Protein AF-A0AA45G898-F1 (afdb_monomer_lite)

Sequence (186 aa):
MNSGAASKACSAPRRVAVALLLALVAAVSAVGCARETTTVRQPDVTLDPPARTDPAALRSELTALVMVPRGWVVSRPEALAPEIRAILENPDVGELVRDGRGAPGGTVRENPDEVVRSRAIGLKGLVVSLTNRRDRPAAVTVATAALGLSGTIHGVDAWTGRGFESHDGRLGGLIGARDSVLIRIV

Secondary structure (DSSP, 8-state):
-------------SHHHHHHHHHHHHHHHS----------PEEEEEE---TT--HHHHHHHHHHHHHTTEEEEES-GGGS-HHHHHHHT-HHHHHHHT-TT-PPPEEEEE-SSEEEEEEEETTTEEEEEEEE-SSS-EEEEEEGGGGT--S--EEEETTT--EEE-BTTEEEEEE-TT-EEEEEE-

pLDDT: mean 83.02, std 22.5, range [27.66, 98.75]

Foldseek 3Di:
DDDDDDDDDDDDDPVVVVVVVVVVVVVVVVPPPPPPVVLPADEAAEDAAPQPHDLFLVQLVLLQCLLQLHHYDYPCLVSHDPSNNCQNVQVLSVCSSVFPVSFHWDWLDDDQAWTWIKDAGDPGKIKIKTWGQAQAKDWTKDQCVSVVDDDKFWWAFSRPRDIWIDDPRITTTIAGHRHMTITITD

Structure (mmCIF, N/CA/C/O backbone):
data_AF-A0AA45G898-F1
#
_entry.id   AF-A0AA45G898-F1
#
loop_
_atom_site.group_PDB
_atom_site.id
_atom_site.type_symbol
_atom_site.label_atom_id
_atom_site.label_alt_id
_atom_site.label_comp_id
_atom_site.label_asym_id
_atom_site.label_entity_id
_atom_site.label_seq_id
_atom_site.pdbx_PDB_ins_code
_atom_site.Cartn_x
_atom_site.Cartn_y
_atom_site.Cartn_z
_atom_site.occupancy
_atom_site.B_iso_or_equiv
_atom_site.auth_seq_id
_atom_site.auth_comp_id
_atom_site.auth_asym_id
_atom_site.auth_atom_id
_atom_site.pdbx_PDB_model_num
ATOM 1 N N . MET A 1 1 ? -74.368 52.007 34.982 1.00 36.25 1 MET A N 1
ATOM 2 C CA . MET A 1 1 ? -75.491 51.260 34.375 1.00 36.25 1 MET A CA 1
ATOM 3 C C . MET A 1 1 ? -75.017 50.729 33.033 1.00 36.25 1 MET A C 1
ATOM 5 O O . MET A 1 1 ? -74.412 51.509 32.314 1.00 36.25 1 MET A O 1
ATOM 9 N N . ASN A 1 2 ? -75.196 49.416 32.812 1.00 28.17 2 ASN A N 1
ATOM 10 C CA . ASN A 1 2 ? -75.445 48.665 31.558 1.00 28.17 2 ASN A CA 1
ATOM 11 C C . ASN A 1 2 ? -75.216 49.405 30.222 1.00 28.17 2 ASN A C 1
ATOM 13 O O . ASN A 1 2 ? -75.634 50.544 30.088 1.00 28.17 2 ASN A O 1
ATOM 17 N N . SER A 1 3 ? -74.690 48.844 29.132 1.00 33.81 3 SER A N 1
ATOM 18 C CA . SER A 1 3 ? -74.603 47.471 28.601 1.00 33.81 3 SER A CA 1
ATOM 19 C C . SER A 1 3 ? -73.630 47.521 27.401 1.00 33.81 3 SER A C 1
ATOM 21 O O . SER A 1 3 ? -73.455 48.585 26.819 1.00 33.81 3 SER A O 1
ATOM 23 N N . GLY A 1 4 ? -72.909 46.445 27.064 1.00 28.61 4 GLY A N 1
ATOM 24 C CA . GLY A 1 4 ? -73.269 45.538 25.951 1.00 28.61 4 GLY A CA 1
ATOM 25 C C . GLY A 1 4 ? -72.812 46.081 24.579 1.00 28.61 4 GLY A C 1
ATOM 26 O O . GLY A 1 4 ? -73.290 47.120 24.155 1.00 28.61 4 GLY A O 1
ATOM 27 N N . ALA A 1 5 ? -71.771 45.520 23.943 1.00 32.94 5 ALA A N 1
ATOM 28 C CA . ALA A 1 5 ? -71.834 44.381 22.997 1.00 32.94 5 ALA A CA 1
ATOM 29 C C . ALA A 1 5 ? -72.583 44.734 21.684 1.00 32.94 5 ALA A C 1
ATOM 31 O O . ALA A 1 5 ? -73.654 45.309 21.738 1.00 32.94 5 ALA A O 1
ATOM 32 N N . ALA A 1 6 ? -72.173 44.398 20.458 1.00 34.22 6 ALA A N 1
ATOM 33 C CA . ALA A 1 6 ? -71.055 43.644 19.908 1.00 34.22 6 ALA A CA 1
ATOM 34 C C . ALA A 1 6 ? -71.052 43.807 18.364 1.00 34.22 6 ALA A C 1
ATOM 36 O O . ALA A 1 6 ? -72.088 44.082 17.772 1.00 34.22 6 ALA A O 1
ATOM 37 N N . SER A 1 7 ? -69.908 43.481 17.746 1.00 31.81 7 SER A N 1
ATOM 38 C CA . SER A 1 7 ? -69.773 42.701 16.497 1.00 31.81 7 SER A CA 1
ATOM 39 C C . SER A 1 7 ? -70.343 43.236 15.166 1.00 31.81 7 SER A C 1
ATOM 41 O O . SER A 1 7 ? -71.548 43.226 14.933 1.00 31.81 7 SER A O 1
ATOM 43 N N . LYS A 1 8 ? -69.447 43.424 14.183 1.00 32.38 8 LYS A N 1
ATOM 44 C CA . LYS A 1 8 ? -69.348 42.469 13.059 1.00 32.38 8 LYS A CA 1
ATOM 45 C C . LYS A 1 8 ? -68.018 42.575 12.309 1.00 32.38 8 LYS A C 1
ATOM 47 O O . LYS A 1 8 ? -67.576 43.645 11.909 1.00 32.38 8 LYS A O 1
ATOM 52 N N . ALA A 1 9 ? -67.405 41.409 12.148 1.00 37.03 9 ALA A N 1
ATOM 53 C CA . ALA A 1 9 ? -66.212 41.127 11.368 1.00 37.03 9 ALA A CA 1
ATOM 54 C C . ALA A 1 9 ? -66.483 41.157 9.856 1.00 37.03 9 ALA A C 1
ATOM 56 O O . ALA A 1 9 ? -67.578 40.790 9.440 1.00 37.03 9 ALA A O 1
ATOM 57 N N . CYS A 1 10 ? -65.453 41.433 9.049 1.00 27.66 10 CYS A N 1
ATOM 58 C CA . CYS A 1 10 ? -65.023 40.527 7.974 1.00 27.66 10 CYS A CA 1
ATOM 59 C C . CYS A 1 10 ? -63.717 41.018 7.324 1.00 27.66 10 CYS A C 1
ATOM 61 O O . CYS A 1 10 ? -63.672 42.107 6.764 1.00 27.66 10 CYS A O 1
ATOM 63 N N . SER A 1 11 ? -62.659 40.211 7.370 1.00 33.78 11 SER A N 1
ATOM 64 C CA . SER A 1 11 ? -61.905 39.786 6.176 1.00 33.78 11 SER A CA 1
ATOM 65 C C . SER A 1 11 ? -60.634 39.047 6.599 1.00 33.78 11 SER A C 1
ATOM 67 O O . SER A 1 11 ? -59.751 39.565 7.279 1.00 33.78 11 SER A O 1
ATOM 69 N N . ALA A 1 12 ? -60.561 37.779 6.197 1.00 48.69 12 ALA A N 1
ATOM 70 C CA . ALA A 1 12 ? -59.300 37.070 6.062 1.00 48.69 12 ALA A CA 1
ATOM 71 C C . ALA A 1 12 ? -58.533 37.679 4.876 1.00 48.69 12 ALA A C 1
ATOM 73 O O . ALA A 1 12 ? -59.155 37.980 3.857 1.00 48.69 12 ALA A O 1
ATOM 74 N N . PRO A 1 13 ? -57.203 37.845 4.987 1.00 42.62 13 PRO A N 1
ATOM 75 C CA . PRO A 1 13 ? -56.334 36.941 4.234 1.00 42.62 13 PRO A CA 1
ATOM 76 C C . PRO A 1 13 ? -54.980 36.740 4.942 1.00 42.62 13 PRO A C 1
ATOM 78 O O . PRO A 1 13 ? -53.961 37.279 4.531 1.00 42.62 13 PRO A O 1
ATOM 81 N N . ARG A 1 14 ? -54.928 35.961 6.030 1.00 45.91 14 ARG A N 1
ATOM 82 C CA . ARG A 1 14 ? -53.638 35.595 6.664 1.00 45.91 14 ARG A CA 1
ATOM 83 C C . ARG A 1 14 ? -53.146 34.187 6.328 1.00 45.91 14 ARG A C 1
ATOM 85 O O . ARG A 1 14 ? -51.975 33.897 6.527 1.00 45.91 14 ARG A O 1
ATOM 92 N N . ARG A 1 15 ? -54.003 33.314 5.785 1.00 41.06 15 ARG A N 1
ATOM 93 C CA . ARG A 1 15 ? -53.653 31.898 5.553 1.00 41.06 15 ARG A CA 1
ATOM 94 C C . ARG A 1 15 ? -52.909 31.639 4.237 1.00 41.06 15 ARG A C 1
ATOM 96 O O . ARG A 1 15 ? -52.081 30.740 4.197 1.00 41.06 15 ARG A O 1
ATOM 103 N N . VAL A 1 16 ? -53.134 32.448 3.198 1.00 45.78 16 VAL A N 1
ATOM 104 C CA . VAL A 1 16 ? -52.467 32.268 1.890 1.00 45.78 16 VAL A CA 1
ATOM 105 C C . VAL A 1 16 ? -51.005 32.730 1.933 1.00 45.78 16 VAL A C 1
ATOM 107 O O . VAL A 1 16 ? -50.131 32.057 1.396 1.00 45.78 16 VAL A O 1
ATOM 110 N N . ALA A 1 17 ? -50.714 33.822 2.648 1.00 43.59 17 ALA A N 1
ATOM 111 C CA . ALA A 1 17 ? -49.356 34.355 2.762 1.00 43.59 17 ALA A CA 1
ATOM 112 C C . ALA A 1 17 ? -48.404 33.408 3.520 1.00 43.59 17 ALA A C 1
ATOM 114 O O . ALA A 1 17 ? -47.245 33.272 3.143 1.00 43.59 17 ALA A O 1
ATOM 115 N N . VAL A 1 18 ? -48.899 32.705 4.546 1.00 47.44 18 VAL A N 1
ATOM 116 C CA . VAL A 1 18 ? -48.094 31.748 5.327 1.00 47.44 18 VAL A CA 1
ATOM 117 C C . VAL A 1 18 ? -47.772 30.493 4.510 1.00 47.44 18 VAL A C 1
ATOM 119 O O . VAL A 1 18 ? -46.649 30.002 4.575 1.00 47.44 18 VAL A O 1
ATOM 122 N N . ALA A 1 19 ? -48.713 30.013 3.689 1.00 48.22 19 ALA A N 1
ATOM 123 C CA . ALA A 1 19 ? -48.481 28.864 2.812 1.00 48.22 19 ALA A CA 1
ATOM 124 C C . ALA A 1 19 ? -47.441 29.165 1.717 1.00 48.22 19 ALA A C 1
ATOM 126 O O . ALA A 1 19 ? -46.593 28.322 1.433 1.00 48.22 19 ALA A O 1
ATOM 127 N N . LEU A 1 20 ? -47.451 30.381 1.153 1.00 43.75 20 LEU A N 1
ATOM 128 C CA . LEU A 1 20 ? -46.467 30.792 0.146 1.00 43.75 20 LEU A CA 1
ATOM 129 C C . LEU A 1 20 ? -45.061 30.970 0.747 1.00 43.75 20 LEU A C 1
ATOM 131 O O . LEU A 1 20 ? -44.073 30.594 0.120 1.00 43.75 20 LEU A O 1
ATOM 135 N N . LEU A 1 21 ? -44.967 31.490 1.979 1.00 43.97 21 LEU A N 1
ATOM 136 C CA . LEU A 1 21 ? -43.690 31.661 2.679 1.00 43.97 21 LEU A CA 1
ATOM 137 C C . LEU A 1 21 ? -43.070 30.308 3.080 1.00 43.97 21 LEU A C 1
ATOM 139 O O . LEU A 1 21 ? -41.867 30.116 2.931 1.00 43.97 21 LEU A O 1
ATOM 143 N N . LEU A 1 22 ? -43.889 29.346 3.527 1.00 45.53 22 LEU A N 1
ATOM 144 C CA . LEU A 1 22 ? -43.442 27.981 3.844 1.00 45.53 22 LEU A CA 1
ATOM 145 C C . LEU A 1 22 ? -43.008 27.199 2.596 1.00 45.53 22 LEU A C 1
ATOM 147 O O . LEU A 1 22 ? -42.014 26.478 2.656 1.00 45.53 22 LEU A O 1
ATOM 151 N N . ALA A 1 23 ? -43.687 27.379 1.459 1.00 47.91 23 ALA A N 1
ATOM 152 C CA . ALA A 1 23 ? -43.268 26.777 0.193 1.00 47.91 23 ALA A CA 1
ATOM 153 C C . ALA A 1 23 ? -41.931 27.354 -0.312 1.00 47.91 23 ALA A C 1
ATOM 155 O O . ALA A 1 23 ? -41.099 26.607 -0.824 1.00 47.91 23 ALA A O 1
ATOM 156 N N . LEU A 1 24 ? -41.680 28.654 -0.108 1.00 40.34 24 LEU A N 1
ATOM 157 C CA . LEU A 1 24 ? -40.415 29.287 -0.493 1.00 40.34 24 LEU A CA 1
ATOM 158 C C . LEU A 1 24 ? -39.241 28.826 0.395 1.00 40.34 24 LEU A C 1
ATOM 160 O O . LEU A 1 24 ? -38.155 28.563 -0.113 1.00 40.34 24 LEU A O 1
ATOM 164 N N . VAL A 1 25 ? -39.458 28.651 1.705 1.00 47.19 25 VAL A N 1
ATOM 165 C CA . VAL A 1 25 ? -38.426 28.133 2.630 1.00 47.19 25 VAL A CA 1
ATOM 166 C C . VAL A 1 25 ? -38.128 26.646 2.380 1.00 47.19 25 VAL A C 1
ATOM 168 O O . VAL A 1 25 ? -36.970 26.224 2.454 1.00 47.19 25 VAL A O 1
ATOM 171 N N . ALA A 1 26 ? -39.140 25.854 2.011 1.00 43.75 26 ALA A N 1
ATOM 172 C CA . ALA A 1 26 ? -38.949 24.459 1.614 1.00 43.75 26 ALA A CA 1
ATOM 173 C C . ALA A 1 26 ? -38.217 24.331 0.263 1.00 43.75 26 ALA A C 1
ATOM 175 O O . ALA A 1 26 ? -37.350 23.470 0.122 1.00 43.75 26 ALA A O 1
ATOM 176 N N . ALA A 1 27 ? -38.487 25.219 -0.701 1.00 39.66 27 ALA A N 1
ATOM 177 C CA . ALA A 1 27 ? -37.798 25.222 -1.993 1.00 39.66 27 ALA A CA 1
ATOM 178 C C . ALA A 1 27 ? -36.314 25.623 -1.879 1.00 39.66 27 ALA A C 1
ATOM 180 O O . ALA A 1 27 ? -35.475 25.054 -2.572 1.00 39.66 27 ALA A O 1
ATOM 181 N N . VAL A 1 28 ? -35.963 26.535 -0.963 1.00 44.09 28 VAL A N 1
ATOM 182 C CA . VAL A 1 28 ? -34.561 26.942 -0.738 1.00 44.09 28 VAL A CA 1
ATOM 183 C C . VAL A 1 28 ? -33.757 25.867 0.007 1.00 44.09 28 VAL A C 1
ATOM 185 O O . VAL A 1 28 ? -32.546 25.778 -0.166 1.00 44.09 28 VAL A O 1
ATOM 188 N N . SER A 1 29 ? -34.423 24.992 0.766 1.00 41.97 29 SER A N 1
ATOM 189 C CA . SER A 1 29 ? -33.779 23.873 1.474 1.00 41.97 29 SER A CA 1
ATOM 190 C C . SER A 1 29 ? -33.671 22.596 0.621 1.00 41.97 29 SER A C 1
ATOM 192 O O . SER A 1 29 ? -32.900 21.699 0.953 1.00 41.97 29 SER A O 1
ATOM 194 N N . ALA A 1 30 ? -34.428 22.511 -0.481 1.00 41.19 30 ALA A N 1
ATOM 195 C CA . ALA A 1 30 ? -34.401 21.401 -1.438 1.00 41.19 30 ALA A CA 1
ATOM 196 C C . ALA A 1 30 ? -33.382 21.592 -2.573 1.00 41.19 30 ALA A C 1
ATOM 198 O O . ALA A 1 30 ? -33.107 20.644 -3.310 1.00 41.19 30 ALA A O 1
ATOM 199 N N . VAL A 1 31 ? -32.742 22.765 -2.669 1.00 44.94 31 VAL A N 1
ATOM 200 C CA . VAL A 1 31 ? -31.441 22.884 -3.340 1.00 44.94 31 VAL A CA 1
ATOM 201 C C . VAL A 1 31 ? -30.407 22.289 -2.392 1.00 44.94 31 VAL A C 1
ATOM 203 O O . VAL A 1 31 ? -29.569 22.971 -1.807 1.00 44.94 31 VAL A O 1
ATOM 206 N N . GLY A 1 32 ? -30.509 20.973 -2.203 1.00 39.44 32 GLY A N 1
ATOM 207 C CA . GLY A 1 32 ? -29.383 20.181 -1.777 1.00 39.44 32 GLY A CA 1
ATOM 208 C C . GLY A 1 32 ? -28.281 20.518 -2.759 1.00 39.44 32 GLY A C 1
ATOM 209 O O . GLY A 1 32 ? -28.341 20.131 -3.924 1.00 39.44 32 GLY A O 1
ATOM 210 N N . CYS A 1 33 ? -27.311 21.302 -2.297 1.00 40.03 33 CYS A N 1
ATOM 211 C CA . CYS A 1 33 ? -25.995 21.352 -2.886 1.00 40.03 33 CYS A CA 1
ATOM 212 C C . CYS A 1 33 ? -25.483 19.913 -2.863 1.00 40.03 33 CYS A C 1
ATOM 214 O O . CYS A 1 33 ? -24.763 19.507 -1.950 1.00 40.03 33 CYS A O 1
ATOM 216 N N . ALA A 1 34 ? -25.879 19.126 -3.861 1.00 44.94 34 ALA A N 1
ATOM 217 C CA . ALA A 1 34 ? -25.092 18.034 -4.359 1.00 44.94 34 ALA A CA 1
ATOM 218 C C . ALA A 1 34 ? -23.794 18.706 -4.793 1.00 44.94 34 ALA A C 1
ATOM 220 O O . ALA A 1 34 ? -23.643 19.174 -5.917 1.00 44.94 34 ALA A O 1
ATOM 221 N N . ARG A 1 35 ? -22.871 18.855 -3.839 1.00 42.56 35 ARG A N 1
ATOM 222 C CA . ARG A 1 35 ? -21.461 18.942 -4.158 1.00 42.56 35 ARG A CA 1
ATOM 223 C C . ARG A 1 35 ? -21.174 17.615 -4.837 1.00 42.56 35 ARG A C 1
ATOM 225 O O . ARG A 1 35 ? -20.810 16.646 -4.173 1.00 42.56 35 ARG A O 1
ATOM 232 N N . GLU A 1 36 ? -21.391 17.573 -6.149 1.00 40.94 36 GLU A N 1
ATOM 233 C CA . GLU A 1 36 ? -20.613 16.724 -7.028 1.00 40.94 36 GLU A CA 1
ATOM 234 C C . GLU A 1 36 ? -19.174 17.088 -6.712 1.00 40.94 36 GLU A C 1
ATOM 236 O O . GLU A 1 36 ? -18.607 18.078 -7.171 1.00 40.94 36 GLU A O 1
ATOM 241 N N . THR A 1 37 ? -18.621 16.336 -5.770 1.00 46.19 37 THR A N 1
ATOM 242 C CA . THR A 1 37 ? -17.205 16.364 -5.500 1.00 46.19 37 THR A CA 1
ATOM 243 C C . THR A 1 37 ? -16.655 15.560 -6.653 1.00 46.19 37 THR A C 1
ATOM 245 O O . THR A 1 37 ? -16.452 14.357 -6.532 1.00 46.19 37 THR A O 1
ATOM 248 N N . THR A 1 38 ? -16.550 16.196 -7.820 1.00 49.16 38 THR A N 1
ATOM 249 C CA . THR A 1 38 ? -15.850 15.625 -8.957 1.00 49.16 38 THR A CA 1
ATOM 250 C C . THR A 1 38 ? -14.440 15.407 -8.451 1.00 49.16 38 THR A C 1
ATOM 252 O O . THR A 1 38 ? -13.677 16.358 -8.278 1.00 49.16 38 THR A O 1
ATOM 255 N N . THR A 1 39 ? -14.120 14.171 -8.080 1.00 55.41 39 THR A N 1
ATOM 256 C CA . THR A 1 39 ? -12.768 13.794 -7.696 1.00 55.41 39 THR A CA 1
ATOM 257 C C . THR A 1 39 ? -11.914 14.023 -8.927 1.00 55.41 39 THR A C 1
ATOM 259 O O . THR A 1 39 ? -11.956 13.244 -9.879 1.00 55.41 39 THR A O 1
ATOM 262 N N . VAL A 1 40 ? -11.208 15.153 -8.949 1.00 58.69 40 VAL A N 1
ATOM 263 C CA . VAL A 1 40 ? -10.280 15.483 -10.023 1.00 58.69 40 VAL A CA 1
ATOM 264 C C . VAL A 1 40 ? -9.154 14.466 -9.932 1.00 58.69 40 VAL A C 1
ATOM 266 O O . VAL A 1 40 ? -8.302 14.542 -9.043 1.00 58.69 40 VAL A O 1
ATOM 269 N N . ARG A 1 41 ? -9.189 13.475 -10.826 1.00 65.19 41 ARG A N 1
ATOM 270 C CA . ARG A 1 41 ? -8.115 12.498 -10.964 1.00 65.19 41 ARG A CA 1
ATOM 271 C C . ARG A 1 41 ? -6.831 13.265 -11.263 1.00 65.19 41 ARG A C 1
ATOM 273 O O . ARG A 1 41 ? -6.788 14.068 -12.194 1.00 65.19 41 ARG A O 1
ATOM 280 N N . GLN A 1 42 ? -5.814 13.058 -10.433 1.00 73.31 42 GLN A N 1
ATOM 281 C CA . GLN A 1 42 ? -4.520 13.704 -10.622 1.00 73.31 42 GLN A CA 1
ATOM 282 C C . GLN A 1 42 ? -3.904 13.222 -11.945 1.00 73.31 42 GLN A C 1
ATOM 284 O O . GLN A 1 42 ? -4.075 12.048 -12.284 1.00 73.31 42 GLN A O 1
ATOM 289 N N . PRO A 1 43 ? -3.200 14.092 -12.692 1.00 79.25 43 PRO A N 1
ATOM 290 C CA . PRO A 1 43 ? -2.536 13.680 -13.924 1.00 79.25 43 PRO A CA 1
ATOM 291 C C . PRO A 1 43 ? -1.504 12.598 -13.617 1.00 79.25 43 PRO A C 1
ATOM 293 O O . PRO A 1 43 ? -0.822 12.678 -12.593 1.00 79.25 43 PRO A O 1
ATOM 296 N N . ASP A 1 44 ? -1.360 11.609 -14.493 1.00 88.19 44 ASP A N 1
ATOM 297 C CA . ASP A 1 44 ? -0.406 10.521 -14.276 1.00 88.19 44 ASP A CA 1
ATOM 298 C C . ASP A 1 44 ? 1.036 11.053 -14.155 1.00 88.19 44 ASP A C 1
ATOM 300 O O . ASP A 1 44 ? 1.395 12.093 -14.715 1.00 88.19 44 ASP A O 1
ATOM 304 N N . VAL A 1 45 ? 1.863 10.368 -13.362 1.00 91.56 45 VAL A N 1
ATOM 305 C CA . VAL A 1 45 ? 3.305 10.648 -13.275 1.00 91.56 45 VAL A CA 1
ATOM 306 C C . VAL A 1 45 ? 4.036 9.840 -14.335 1.00 91.56 45 VAL A C 1
ATOM 308 O O . VAL A 1 45 ? 3.834 8.634 -14.446 1.00 91.56 45 VAL A O 1
ATOM 311 N N . THR A 1 46 ? 4.938 10.474 -15.072 1.00 91.31 46 THR A N 1
ATOM 312 C CA . THR A 1 46 ? 5.882 9.741 -15.915 1.00 91.31 46 THR A CA 1
ATOM 313 C C . THR A 1 46 ? 7.030 9.207 -15.061 1.00 91.31 46 THR A C 1
ATOM 315 O O . THR A 1 46 ? 7.741 9.983 -14.425 1.00 91.31 46 THR A O 1
ATOM 318 N N . LEU A 1 47 ? 7.220 7.891 -15.064 1.00 90.81 47 LEU A N 1
ATOM 319 C CA . LEU A 1 47 ? 8.315 7.194 -14.403 1.00 90.81 47 LEU A CA 1
ATOM 320 C C . LEU A 1 47 ? 9.385 6.812 -15.433 1.00 90.81 47 LEU A C 1
ATOM 322 O O . LEU A 1 47 ? 9.087 6.215 -16.471 1.00 90.81 47 LEU A O 1
ATOM 326 N N . ASP A 1 48 ? 10.642 7.103 -15.110 1.00 88.62 48 ASP A N 1
ATOM 327 C CA . ASP A 1 48 ? 11.821 6.603 -15.830 1.00 88.62 48 ASP A CA 1
ATOM 328 C C . ASP A 1 48 ? 12.760 5.921 -14.821 1.00 88.62 48 ASP A C 1
ATOM 330 O O . ASP A 1 48 ? 13.736 6.526 -14.370 1.00 88.62 48 ASP A O 1
ATOM 334 N N . PRO A 1 49 ? 12.433 4.688 -14.379 1.00 84.50 49 PRO A N 1
ATOM 335 C CA . PRO A 1 49 ? 13.223 3.999 -13.371 1.00 84.50 49 PRO A CA 1
ATOM 336 C C . PRO A 1 49 ? 14.630 3.718 -13.918 1.00 84.50 49 PRO A C 1
ATOM 338 O O . PRO A 1 49 ? 14.758 3.190 -15.029 1.00 84.50 49 PRO A O 1
ATOM 341 N N . PRO A 1 50 ? 15.707 4.010 -13.168 1.00 81.44 50 PRO A N 1
ATOM 342 C CA . PRO A 1 50 ? 17.046 3.625 -13.587 1.00 81.44 50 PRO A CA 1
ATOM 343 C C . PRO A 1 50 ? 17.175 2.096 -13.668 1.00 81.44 50 PRO A C 1
ATOM 345 O O . PRO A 1 50 ? 16.492 1.352 -12.964 1.00 81.44 50 PRO A O 1
ATOM 348 N N . ALA A 1 51 ? 18.130 1.607 -14.464 1.00 74.81 51 ALA A N 1
ATOM 349 C CA . ALA A 1 51 ? 18.347 0.168 -14.659 1.00 74.81 51 ALA A CA 1
ATOM 350 C C . ALA A 1 51 ? 18.607 -0.612 -13.350 1.00 74.81 51 ALA A C 1
ATOM 352 O O . ALA A 1 51 ? 18.313 -1.800 -13.268 1.00 74.81 51 ALA A O 1
ATOM 353 N N . ARG A 1 52 ? 19.149 0.053 -12.318 1.00 78.31 52 ARG A N 1
ATOM 354 C CA . ARG A 1 52 ? 19.369 -0.500 -10.970 1.00 78.31 52 ARG A CA 1
ATOM 355 C C . ARG A 1 52 ? 18.426 0.132 -9.948 1.00 78.31 52 ARG A C 1
ATOM 357 O O . ARG A 1 52 ? 18.872 0.737 -8.977 1.00 78.31 52 ARG A O 1
ATOM 364 N N . THR A 1 53 ? 17.128 0.037 -10.203 1.00 89.44 53 THR A N 1
ATOM 365 C CA . THR A 1 53 ? 16.109 0.454 -9.234 1.00 89.44 53 THR A CA 1
ATOM 366 C C . THR A 1 53 ? 16.025 -0.573 -8.109 1.00 89.44 53 THR A C 1
ATOM 368 O O . THR A 1 53 ? 15.970 -1.768 -8.379 1.00 89.44 53 THR A O 1
ATOM 371 N N . ASP A 1 54 ? 16.015 -0.109 -6.859 1.00 94.12 54 ASP A N 1
ATOM 372 C CA . ASP A 1 54 ? 15.707 -0.952 -5.704 1.00 94.12 54 ASP A CA 1
ATOM 373 C C . ASP A 1 54 ? 14.193 -1.267 -5.687 1.00 94.12 54 ASP A C 1
ATOM 375 O O . ASP A 1 54 ? 13.383 -0.337 -5.588 1.00 94.12 54 ASP A O 1
ATOM 379 N N . PRO A 1 55 ? 13.792 -2.548 -5.777 1.00 95.50 55 PRO A N 1
ATOM 380 C CA . PRO A 1 55 ? 12.392 -2.971 -5.764 1.00 95.50 55 PRO A CA 1
ATOM 381 C C . PRO A 1 55 ? 11.598 -2.469 -4.547 1.00 95.50 55 PRO A C 1
ATOM 383 O O . PRO A 1 55 ? 10.420 -2.127 -4.675 1.00 95.50 55 PRO A O 1
ATOM 386 N N . ALA A 1 56 ? 12.220 -2.407 -3.364 1.00 96.44 56 ALA A N 1
ATOM 387 C CA . ALA A 1 56 ? 11.566 -1.940 -2.138 1.00 96.44 56 ALA A CA 1
ATOM 388 C C . ALA A 1 56 ? 11.289 -0.431 -2.183 1.00 96.44 56 ALA A C 1
ATOM 390 O O . ALA A 1 56 ? 10.172 0.020 -1.918 1.00 96.44 56 ALA A O 1
ATOM 391 N N . ALA A 1 57 ? 12.289 0.350 -2.599 1.00 94.94 57 ALA A N 1
ATOM 392 C CA . ALA A 1 57 ? 12.136 1.787 -2.781 1.00 94.94 57 ALA A CA 1
ATOM 393 C C . ALA A 1 57 ? 11.050 2.117 -3.820 1.00 94.94 57 ALA A C 1
ATOM 395 O O . ALA A 1 57 ? 10.215 2.988 -3.569 1.00 94.94 57 ALA A O 1
ATOM 396 N N . LEU A 1 58 ? 11.003 1.379 -4.938 1.00 96.06 58 LEU A N 1
ATOM 397 C CA . LEU A 1 58 ? 9.968 1.564 -5.957 1.00 96.06 58 LEU A CA 1
ATOM 398 C C . LEU A 1 58 ? 8.569 1.255 -5.413 1.00 96.06 58 LEU A C 1
ATOM 400 O O . LEU A 1 58 ? 7.654 2.052 -5.604 1.00 96.06 58 LEU A O 1
ATOM 404 N N . ARG A 1 59 ? 8.383 0.139 -4.692 1.00 97.50 59 ARG A N 1
ATOM 405 C CA . ARG A 1 59 ? 7.088 -0.167 -4.055 1.00 97.50 59 ARG A CA 1
ATOM 406 C C . ARG A 1 59 ? 6.657 0.927 -3.085 1.00 97.50 59 ARG A C 1
ATOM 408 O O . ARG A 1 59 ? 5.478 1.279 -3.063 1.00 97.50 59 ARG A O 1
ATOM 415 N N . SER A 1 60 ? 7.585 1.505 -2.325 1.00 97.38 60 SER A N 1
ATOM 416 C CA . SER A 1 60 ? 7.302 2.641 -1.440 1.00 97.38 60 SER A CA 1
ATOM 417 C C . SER A 1 60 ? 6.883 3.905 -2.197 1.00 97.38 60 SER A C 1
ATOM 419 O O . SER A 1 60 ? 5.926 4.569 -1.791 1.00 97.38 60 SER A O 1
ATOM 421 N N . GLU A 1 61 ? 7.546 4.228 -3.307 1.00 96.00 61 GLU A N 1
ATOM 422 C CA . GLU A 1 61 ? 7.187 5.367 -4.159 1.00 96.00 61 GLU A CA 1
ATOM 423 C C . GLU A 1 61 ? 5.794 5.187 -4.779 1.00 96.00 61 GLU A C 1
ATOM 425 O O . GLU A 1 61 ? 4.924 6.048 -4.629 1.00 96.00 61 GLU A O 1
ATOM 430 N N . LEU A 1 62 ? 5.540 4.030 -5.393 1.00 97.31 62 LEU A N 1
ATOM 431 C CA . LEU A 1 62 ? 4.241 3.711 -5.985 1.00 97.31 62 LEU A CA 1
ATOM 432 C C . LEU A 1 62 ? 3.134 3.654 -4.929 1.00 97.31 62 LEU A C 1
ATOM 434 O O . LEU A 1 62 ? 2.031 4.142 -5.165 1.00 97.31 62 LEU A O 1
ATOM 438 N N . THR A 1 63 ? 3.426 3.136 -3.734 1.00 97.88 63 THR A N 1
ATOM 439 C CA . THR A 1 63 ? 2.498 3.167 -2.594 1.00 97.88 63 THR A CA 1
ATOM 440 C C . THR A 1 63 ? 2.086 4.601 -2.267 1.00 97.88 63 THR A C 1
ATOM 442 O O . THR A 1 63 ? 0.900 4.868 -2.070 1.00 97.88 63 THR A O 1
ATOM 445 N N . ALA A 1 64 ? 3.027 5.550 -2.255 1.00 96.31 64 ALA A N 1
ATOM 446 C CA . ALA A 1 64 ? 2.700 6.952 -2.027 1.00 96.31 64 ALA A CA 1
ATOM 447 C C . ALA A 1 64 ? 1.765 7.509 -3.115 1.00 96.31 64 ALA A C 1
ATOM 449 O O . ALA A 1 64 ? 0.804 8.195 -2.768 1.00 96.31 64 ALA A O 1
ATOM 450 N N . LEU A 1 65 ? 1.986 7.164 -4.391 1.00 95.50 65 LEU A N 1
ATOM 451 C CA . LEU A 1 65 ? 1.115 7.557 -5.512 1.00 95.50 65 LEU A CA 1
ATOM 452 C C . LEU A 1 65 ? -0.294 6.961 -5.402 1.00 95.50 65 LEU A C 1
ATOM 454 O O . LEU A 1 65 ? -1.281 7.672 -5.613 1.00 95.50 65 LEU A O 1
ATOM 458 N N . VAL A 1 66 ? -0.405 5.693 -4.994 1.00 95.88 66 VAL A N 1
ATOM 459 C CA . VAL A 1 66 ? -1.701 5.059 -4.717 1.00 95.88 66 VAL A CA 1
ATOM 460 C C . VAL A 1 66 ? -2.441 5.829 -3.626 1.00 95.88 66 VAL A C 1
ATOM 462 O O . VAL A 1 66 ? -3.630 6.095 -3.767 1.00 95.88 66 VAL A O 1
ATOM 465 N N . MET A 1 67 ? -1.769 6.266 -2.560 1.00 96.56 67 MET A N 1
ATOM 466 C CA . MET A 1 67 ? -2.442 7.022 -1.497 1.00 96.56 67 MET A CA 1
ATOM 467 C C . MET A 1 67 ? -2.958 8.398 -1.951 1.00 96.56 67 MET A C 1
ATOM 469 O O . MET A 1 67 ? -3.855 8.936 -1.304 1.00 96.56 67 MET A O 1
ATOM 473 N N . VAL A 1 68 ? -2.470 8.944 -3.070 1.00 92.75 68 VAL A N 1
ATOM 474 C CA . VAL A 1 68 ? -2.947 10.205 -3.669 1.00 92.75 68 VAL A CA 1
ATOM 475 C C . VAL A 1 68 ? -3.629 9.987 -5.030 1.00 92.75 68 VAL A C 1
ATOM 477 O O . VAL A 1 68 ? -3.328 10.698 -5.981 1.00 92.75 68 VAL A O 1
ATOM 480 N N . PRO A 1 69 ? -4.631 9.088 -5.085 1.00 87.50 69 PRO A N 1
ATOM 481 C CA . PRO A 1 69 ? -5.106 8.313 -6.253 1.00 87.50 69 PRO A CA 1
ATOM 482 C C . PRO A 1 69 ? -4.561 8.776 -7.612 1.00 87.50 69 PRO A C 1
ATOM 484 O O . PRO A 1 69 ? -5.279 9.318 -8.458 1.00 87.50 69 PRO A O 1
ATOM 487 N N . ARG A 1 70 ? -3.257 8.562 -7.807 1.00 89.62 70 ARG A N 1
ATOM 488 C CA . ARG A 1 70 ? -2.507 9.025 -8.971 1.00 89.62 70 ARG A CA 1
ATOM 489 C C . ARG A 1 70 ? -1.961 7.822 -9.717 1.00 89.62 70 ARG A C 1
ATOM 491 O O . ARG A 1 70 ? -1.389 6.926 -9.100 1.00 89.62 70 ARG A O 1
ATOM 498 N N . GLY A 1 71 ? -2.165 7.795 -11.030 1.00 90.25 71 GLY A N 1
ATOM 499 C CA . GLY A 1 71 ? -1.574 6.775 -11.885 1.00 90.25 71 GLY A CA 1
ATOM 500 C C . GLY A 1 71 ? -0.157 7.131 -12.312 1.00 90.25 71 GLY A C 1
ATOM 501 O O . GLY A 1 71 ? 0.394 8.180 -11.958 1.00 90.25 71 GLY A O 1
ATOM 502 N N . TRP A 1 72 ? 0.433 6.231 -13.088 1.00 94.44 72 TRP A N 1
ATOM 503 C CA . TRP A 1 72 ? 1.759 6.404 -13.654 1.00 94.44 72 TRP A CA 1
ATOM 504 C C . TRP A 1 72 ? 1.851 5.822 -15.061 1.00 94.44 72 TRP A C 1
ATOM 506 O O . TRP A 1 72 ? 1.114 4.906 -15.426 1.00 94.44 72 TRP A O 1
ATOM 516 N N . VAL A 1 73 ? 2.798 6.352 -15.830 1.00 91.38 73 VAL A N 1
ATOM 517 C CA . VAL A 1 73 ? 3.177 5.889 -17.167 1.00 91.38 73 VAL A CA 1
ATOM 518 C C . VAL A 1 73 ? 4.682 5.667 -17.182 1.00 91.38 73 VAL A C 1
ATOM 520 O O . VAL A 1 73 ? 5.431 6.468 -16.634 1.00 91.38 73 VAL A O 1
ATOM 523 N N . VAL A 1 74 ? 5.140 4.588 -17.807 1.00 90.81 74 VAL A N 1
ATOM 524 C CA . VAL A 1 74 ? 6.566 4.250 -17.895 1.00 90.81 74 VAL A CA 1
ATOM 525 C C . VAL A 1 74 ? 7.114 4.705 -19.244 1.00 90.81 74 VAL A C 1
ATOM 527 O O . VAL A 1 74 ? 6.566 4.334 -20.278 1.00 90.81 74 VAL A O 1
ATOM 530 N N . SER A 1 75 ? 8.212 5.465 -19.247 1.00 87.38 75 SER A N 1
ATOM 531 C CA . SER A 1 75 ? 8.809 5.996 -20.485 1.00 87.38 75 SER A CA 1
ATOM 532 C C . SER A 1 75 ? 9.489 4.938 -21.362 1.00 87.38 75 SER A C 1
ATOM 534 O O . SER A 1 75 ? 9.435 5.043 -22.583 1.00 87.38 75 SER A O 1
ATOM 536 N N . ARG A 1 76 ? 10.168 3.953 -20.754 1.00 85.88 76 ARG A N 1
ATOM 537 C CA . ARG A 1 76 ? 10.999 2.939 -21.443 1.00 85.88 76 ARG A CA 1
ATOM 538 C C . ARG A 1 76 ? 10.761 1.527 -20.891 1.00 85.88 76 ARG A C 1
ATOM 540 O O . ARG A 1 76 ? 11.640 0.961 -20.233 1.00 85.88 76 ARG A O 1
ATOM 547 N N . PRO A 1 77 ? 9.559 0.957 -21.074 1.00 84.56 77 PRO A N 1
ATOM 548 C CA . PRO A 1 77 ? 9.193 -0.340 -20.496 1.00 84.56 77 PRO A CA 1
ATOM 549 C C . PRO A 1 77 ? 10.070 -1.513 -20.979 1.00 84.56 77 PRO A C 1
ATOM 551 O O . PRO A 1 77 ? 10.256 -2.505 -20.265 1.00 84.56 77 PRO A O 1
ATOM 554 N N . GLU A 1 78 ? 10.648 -1.403 -22.175 1.00 85.44 78 GLU A N 1
ATOM 555 C CA . GLU A 1 78 ? 11.533 -2.397 -22.783 1.00 85.44 78 GLU A CA 1
ATOM 556 C C . GLU A 1 78 ? 12.878 -2.539 -22.060 1.00 85.44 78 GLU A C 1
ATOM 558 O O . GLU A 1 78 ? 13.456 -3.624 -22.062 1.00 85.44 78 GLU A O 1
ATOM 563 N N . ALA A 1 79 ? 13.348 -1.477 -21.400 1.00 85.50 79 ALA A N 1
ATOM 564 C CA . ALA A 1 79 ? 14.627 -1.450 -20.691 1.00 85.50 79 ALA A CA 1
ATOM 565 C C . ALA A 1 79 ? 14.524 -1.907 -19.222 1.00 85.50 79 ALA A C 1
ATOM 567 O O . ALA A 1 79 ? 15.530 -1.938 -18.510 1.00 85.50 79 ALA A O 1
ATOM 568 N N . LEU A 1 80 ? 13.318 -2.237 -18.748 1.00 88.44 80 LEU A N 1
ATOM 569 C CA . LEU A 1 80 ? 13.088 -2.609 -17.356 1.00 88.44 80 LEU A CA 1
ATOM 570 C C . LEU A 1 80 ? 13.553 -4.032 -17.047 1.00 88.44 80 LEU A C 1
ATOM 572 O O . LEU A 1 80 ? 13.260 -4.979 -17.780 1.00 88.44 80 LEU A O 1
ATOM 576 N N . ALA A 1 81 ? 14.187 -4.190 -15.885 1.00 91.31 81 ALA A N 1
ATOM 577 C CA . ALA A 1 81 ? 14.420 -5.503 -15.299 1.00 91.31 81 ALA A CA 1
ATOM 578 C C . ALA A 1 81 ? 13.076 -6.220 -15.021 1.00 91.31 81 ALA A C 1
ATOM 580 O O . ALA A 1 81 ? 12.111 -5.553 -14.628 1.00 91.31 81 ALA A O 1
ATOM 581 N N . PRO A 1 82 ? 12.994 -7.560 -15.161 1.00 91.50 82 PRO A N 1
ATOM 582 C CA . PRO A 1 82 ? 11.743 -8.306 -14.978 1.00 91.50 82 PRO A CA 1
ATOM 583 C C . PRO A 1 82 ? 11.052 -8.071 -13.628 1.00 91.50 82 PRO A C 1
ATOM 585 O O . PRO A 1 82 ? 9.834 -7.948 -13.576 1.00 91.50 82 PRO A O 1
ATOM 588 N N . GLU A 1 83 ? 11.822 -7.954 -12.546 1.00 92.81 83 GLU A N 1
ATOM 589 C CA . GLU A 1 83 ? 11.297 -7.682 -11.202 1.00 92.81 83 GLU A CA 1
ATOM 590 C C . GLU A 1 83 ? 10.621 -6.306 -11.102 1.00 92.81 83 GLU A C 1
ATOM 592 O O . GLU A 1 83 ? 9.526 -6.177 -10.558 1.00 92.81 83 GLU A O 1
ATOM 597 N N . ILE A 1 84 ? 11.239 -5.278 -11.686 1.00 94.62 84 ILE A N 1
ATOM 598 C CA . ILE A 1 84 ? 10.687 -3.920 -11.720 1.00 94.62 84 ILE A CA 1
ATOM 599 C C . ILE A 1 84 ? 9.418 -3.875 -12.569 1.00 94.62 84 ILE A C 1
ATOM 601 O O . ILE A 1 84 ? 8.435 -3.243 -12.183 1.00 94.62 84 ILE A O 1
ATOM 605 N N . ARG A 1 85 ? 9.413 -4.594 -13.696 1.00 93.19 85 ARG A N 1
ATOM 606 C CA . ARG A 1 85 ? 8.216 -4.749 -14.525 1.00 93.19 85 ARG A CA 1
ATOM 607 C C . ARG A 1 85 ? 7.076 -5.399 -13.739 1.00 93.19 85 ARG A C 1
ATOM 609 O O . ARG A 1 85 ? 5.978 -4.857 -13.740 1.00 93.19 85 ARG A O 1
ATOM 616 N N . ALA A 1 86 ? 7.343 -6.484 -13.012 1.00 94.00 86 ALA A N 1
ATOM 617 C CA . ALA A 1 86 ? 6.333 -7.166 -12.200 1.00 94.00 86 ALA A CA 1
ATOM 618 C C . ALA A 1 86 ? 5.716 -6.256 -11.121 1.00 94.00 86 ALA A C 1
ATOM 620 O O . ALA A 1 86 ? 4.520 -6.345 -10.855 1.00 94.00 86 ALA A O 1
ATOM 621 N N . ILE A 1 87 ? 6.504 -5.351 -10.530 1.00 95.94 87 ILE A N 1
ATOM 622 C CA . ILE A 1 87 ? 5.998 -4.340 -9.589 1.00 95.94 87 ILE A CA 1
ATOM 623 C C . ILE A 1 87 ? 5.073 -3.343 -10.296 1.00 95.94 87 ILE A C 1
ATOM 625 O O . ILE A 1 87 ? 3.974 -3.073 -9.815 1.00 95.94 87 ILE A O 1
ATOM 629 N N . LEU A 1 88 ? 5.504 -2.795 -11.434 1.00 94.94 88 LEU A N 1
ATOM 630 C CA . LEU A 1 88 ? 4.752 -1.776 -12.176 1.00 94.94 88 LEU A CA 1
ATOM 631 C C . LEU A 1 88 ? 3.459 -2.320 -12.795 1.00 94.94 88 LEU A C 1
ATOM 633 O O . LEU A 1 88 ? 2.492 -1.572 -12.935 1.00 94.94 88 LEU A O 1
ATOM 637 N N . GLU A 1 89 ? 3.448 -3.604 -13.147 1.00 94.69 89 GLU A N 1
ATOM 638 C CA . GLU A 1 89 ? 2.325 -4.312 -13.768 1.00 94.69 89 GLU A CA 1
ATOM 639 C C . GLU A 1 89 ? 1.475 -5.098 -12.754 1.00 94.69 89 GLU A C 1
ATOM 641 O O . GLU A 1 89 ? 0.587 -5.849 -13.158 1.00 94.69 89 GLU A O 1
ATOM 646 N N . ASN A 1 90 ? 1.707 -4.931 -11.444 1.00 97.62 90 ASN A N 1
ATOM 647 C CA . ASN A 1 90 ? 0.955 -5.649 -10.416 1.00 97.62 90 ASN A CA 1
ATOM 648 C C . ASN A 1 90 ? -0.562 -5.352 -10.546 1.00 97.62 90 ASN A C 1
ATOM 650 O O . ASN A 1 90 ? -0.981 -4.194 -10.397 1.00 97.62 90 ASN A O 1
ATOM 654 N N . PRO A 1 91 ? -1.400 -6.374 -10.812 1.00 96.38 91 PRO A N 1
ATOM 655 C CA . PRO A 1 91 ? -2.813 -6.166 -11.108 1.00 96.38 91 PRO A CA 1
ATOM 656 C C . PRO A 1 91 ? -3.603 -5.664 -9.895 1.00 96.38 91 PRO A C 1
ATOM 658 O O . PRO A 1 91 ? -4.411 -4.748 -10.059 1.00 96.38 91 PRO A O 1
ATOM 661 N N . ASP A 1 92 ? -3.331 -6.184 -8.694 1.00 97.12 92 ASP A N 1
ATOM 662 C CA . ASP A 1 92 ? -4.012 -5.793 -7.451 1.00 97.12 92 ASP A CA 1
ATOM 663 C C . ASP A 1 92 ? -3.770 -4.314 -7.125 1.00 97.12 92 ASP A C 1
ATOM 665 O O . ASP A 1 92 ? -4.677 -3.571 -6.742 1.00 97.12 92 ASP A O 1
ATOM 669 N N . VAL A 1 93 ? -2.542 -3.843 -7.330 1.00 97.44 93 VAL A N 1
ATOM 670 C CA . VAL A 1 93 ? -2.197 -2.427 -7.166 1.00 97.44 93 VAL A CA 1
ATOM 671 C C . VAL A 1 93 ? -2.826 -1.583 -8.272 1.00 97.44 93 VAL A C 1
ATOM 673 O O . VAL A 1 93 ? -3.346 -0.497 -8.003 1.00 97.44 93 VAL A O 1
ATOM 676 N N . GLY A 1 94 ? -2.842 -2.088 -9.506 1.00 94.75 94 GLY A N 1
ATOM 677 C CA . GLY A 1 94 ? -3.513 -1.437 -10.627 1.00 94.75 94 GLY A CA 1
ATOM 678 C C . GLY A 1 94 ? -5.006 -1.198 -10.374 1.00 94.75 94 GLY A C 1
ATOM 679 O O . GLY A 1 94 ? -5.530 -0.149 -10.756 1.00 94.75 94 GLY A O 1
ATOM 680 N N . GLU A 1 95 ? -5.697 -2.124 -9.705 1.00 94.12 95 GLU A N 1
ATOM 681 C CA . GLU A 1 95 ? -7.089 -1.932 -9.276 1.00 94.12 95 GLU A CA 1
ATOM 682 C C . GLU A 1 95 ? -7.229 -0.787 -8.272 1.00 94.12 95 GLU A C 1
ATOM 684 O O . GLU A 1 95 ? -8.116 0.053 -8.419 1.00 94.12 95 GLU A O 1
ATOM 689 N N . LEU A 1 96 ? -6.320 -0.687 -7.299 1.00 94.75 96 LEU A N 1
ATOM 690 C CA . LEU A 1 96 ? -6.324 0.408 -6.326 1.00 94.75 96 LEU A CA 1
ATOM 691 C C . LEU A 1 96 ? -6.070 1.770 -6.986 1.00 94.75 96 LEU A C 1
ATOM 693 O O . LEU A 1 96 ? -6.666 2.769 -6.582 1.00 94.75 96 LEU A O 1
ATOM 697 N N . VAL A 1 97 ? -5.219 1.842 -8.009 1.00 93.31 97 VAL A N 1
ATOM 698 C CA . VAL A 1 97 ? -5.006 3.079 -8.785 1.00 93.31 97 VAL A CA 1
ATOM 699 C C . VAL A 1 97 ? -6.271 3.490 -9.545 1.00 93.31 97 VAL A C 1
ATOM 701 O O . VAL A 1 97 ? -6.563 4.680 -9.655 1.00 93.31 97 VAL A O 1
ATOM 704 N N . ARG A 1 98 ? -7.026 2.514 -10.063 1.00 91.62 98 ARG A N 1
ATOM 705 C CA . ARG A 1 98 ? -8.264 2.727 -10.834 1.00 91.62 98 ARG A CA 1
ATOM 706 C C . ARG A 1 98 ? -9.528 2.800 -9.974 1.00 91.62 98 ARG A C 1
ATOM 708 O O . ARG A 1 98 ? -10.621 2.877 -10.530 1.00 91.62 98 ARG A O 1
ATOM 715 N N . ASP A 1 99 ? -9.394 2.775 -8.650 1.00 92.25 99 ASP A N 1
ATOM 716 C CA . ASP A 1 99 ? -10.524 2.816 -7.725 1.00 92.25 99 ASP A CA 1
ATOM 717 C C . ASP A 1 99 ? -11.423 4.035 -7.997 1.00 92.25 99 ASP A C 1
ATOM 719 O O . ASP A 1 99 ? -11.012 5.189 -7.857 1.00 92.25 99 ASP A O 1
ATOM 723 N N . GLY A 1 100 ? -12.676 3.764 -8.377 1.00 86.25 100 GLY A N 1
ATOM 724 C CA . GLY A 1 100 ? -13.621 4.781 -8.842 1.00 86.25 100 GLY A CA 1
ATOM 725 C C . GLY A 1 100 ? -14.053 5.778 -7.767 1.00 86.25 100 GLY A C 1
ATOM 726 O O . GLY A 1 100 ? -14.611 6.820 -8.100 1.00 86.25 100 GLY A O 1
ATOM 727 N N . ARG A 1 101 ? -13.781 5.496 -6.485 1.00 88.38 101 ARG A N 1
ATOM 728 C CA . ARG A 1 101 ? -14.031 6.453 -5.402 1.00 88.38 101 ARG A CA 1
ATOM 729 C C . ARG A 1 101 ? -13.097 7.656 -5.488 1.00 88.38 101 ARG A C 1
ATOM 731 O O . ARG A 1 101 ? -13.486 8.729 -5.041 1.00 88.38 101 ARG A O 1
ATOM 738 N N . GLY A 1 102 ? -11.873 7.476 -5.998 1.00 81.81 102 GLY A N 1
ATOM 739 C CA . GLY A 1 102 ? -10.916 8.562 -6.232 1.00 81.81 102 GLY A CA 1
ATOM 740 C C . GLY A 1 102 ? -10.602 9.425 -5.002 1.00 81.81 102 GLY A C 1
ATOM 741 O O . GLY A 1 102 ? -10.133 10.552 -5.151 1.00 81.81 102 GLY A O 1
ATOM 742 N N . ALA A 1 103 ? -10.881 8.936 -3.789 1.00 86.94 103 ALA A N 1
ATOM 743 C CA . ALA A 1 103 ? -10.691 9.699 -2.564 1.00 86.94 103 ALA A CA 1
ATOM 744 C C . ALA A 1 103 ? -9.206 9.688 -2.172 1.00 86.94 103 ALA A C 1
ATOM 746 O O . ALA A 1 103 ? -8.614 8.610 -2.126 1.00 86.94 103 ALA A O 1
ATOM 747 N N . PRO A 1 104 ? -8.583 10.839 -1.866 1.00 89.44 104 PRO A N 1
ATOM 748 C CA . PRO A 1 104 ? -7.224 10.860 -1.345 1.00 89.44 104 PRO A CA 1
ATOM 749 C C . PRO A 1 104 ? -7.151 10.233 0.046 1.00 89.44 104 PRO A C 1
ATOM 751 O O . PRO A 1 104 ? -8.093 10.301 0.838 1.00 89.44 104 PRO A O 1
ATOM 754 N N . GLY A 1 105 ? -6.015 9.608 0.336 1.00 92.69 105 GLY A N 1
ATOM 755 C CA . GLY A 1 105 ? -5.721 9.066 1.650 1.00 92.69 105 GLY A CA 1
ATOM 756 C C . GLY A 1 105 ? -5.384 10.154 2.664 1.00 92.69 105 GLY A C 1
ATOM 757 O O . GLY A 1 105 ? -4.839 11.202 2.321 1.00 92.69 105 GLY A O 1
ATOM 758 N N . GLY A 1 106 ? -5.684 9.880 3.930 1.00 95.88 106 GLY A N 1
ATOM 759 C CA . GLY A 1 106 ? -5.275 10.689 5.072 1.00 95.88 106 GLY A CA 1
ATOM 760 C C . GLY A 1 106 ? -4.039 10.111 5.760 1.00 95.88 106 GLY A C 1
ATOM 761 O O . GLY A 1 106 ? -3.855 8.892 5.826 1.00 95.88 106 GLY A O 1
ATOM 762 N N . THR A 1 107 ? -3.194 10.985 6.307 1.00 97.94 107 THR A N 1
ATOM 763 C CA . THR A 1 107 ? -2.101 10.573 7.196 1.00 97.94 107 THR A CA 1
ATOM 764 C C . THR A 1 107 ? -2.664 10.207 8.566 1.00 97.94 107 THR A C 1
ATOM 766 O O . THR A 1 107 ? -3.307 11.025 9.215 1.00 97.94 107 THR A O 1
ATOM 769 N N . VAL A 1 108 ? -2.388 8.982 9.015 1.00 98.31 108 VAL A N 1
ATOM 770 C CA . VAL A 1 108 ? -2.742 8.494 10.360 1.00 98.31 108 VAL A CA 1
ATOM 771 C C . VAL A 1 108 ? -1.583 8.734 11.325 1.00 98.31 108 VAL A C 1
ATOM 773 O O . VAL A 1 108 ? -1.787 9.130 12.469 1.00 98.31 108 VAL A O 1
ATOM 776 N N . ARG A 1 109 ? -0.350 8.494 10.862 1.00 98.00 109 ARG A N 1
ATOM 777 C CA . ARG A 1 109 ? 0.886 8.760 11.605 1.00 98.00 109 ARG A CA 1
ATOM 778 C C . ARG A 1 109 ? 2.017 9.051 10.628 1.00 98.00 109 ARG A C 1
ATOM 780 O O . ARG A 1 109 ? 2.173 8.335 9.647 1.00 98.00 109 ARG A O 1
ATOM 787 N N . GLU A 1 110 ? 2.834 10.053 10.913 1.00 98.06 110 GLU A N 1
ATOM 788 C CA . GLU A 1 110 ? 4.046 10.332 10.146 1.00 98.06 110 GLU A CA 1
ATOM 789 C C . GLU A 1 110 ? 5.140 10.843 11.078 1.00 98.06 110 GLU A C 1
ATOM 791 O O . GLU A 1 110 ? 4.905 11.714 11.914 1.00 98.06 110 GLU A O 1
ATOM 796 N N . ASN A 1 111 ? 6.329 10.262 10.957 1.00 97.69 111 ASN A N 1
ATOM 797 C CA . ASN A 1 111 ? 7.535 10.686 11.655 1.00 97.69 111 ASN A CA 1
ATOM 798 C C . ASN A 1 111 ? 8.766 10.382 10.760 1.00 97.69 111 ASN A C 1
ATOM 800 O O . ASN A 1 111 ? 8.597 9.893 9.633 1.00 97.69 111 ASN A O 1
ATOM 804 N N . PRO A 1 112 ? 10.001 10.707 11.190 1.00 98.19 112 PRO A N 1
ATOM 805 C CA . PRO A 1 112 ? 11.195 10.467 10.371 1.00 98.19 112 PRO A CA 1
ATOM 806 C C . PRO A 1 112 ? 11.405 8.997 9.986 1.00 98.19 112 PRO A C 1
ATOM 808 O O . PRO A 1 112 ? 11.944 8.700 8.924 1.00 98.19 112 PRO A O 1
ATOM 811 N N . ASP A 1 113 ? 10.934 8.086 10.828 1.00 98.38 113 ASP A N 1
ATOM 812 C CA . ASP A 1 113 ? 11.203 6.659 10.744 1.00 98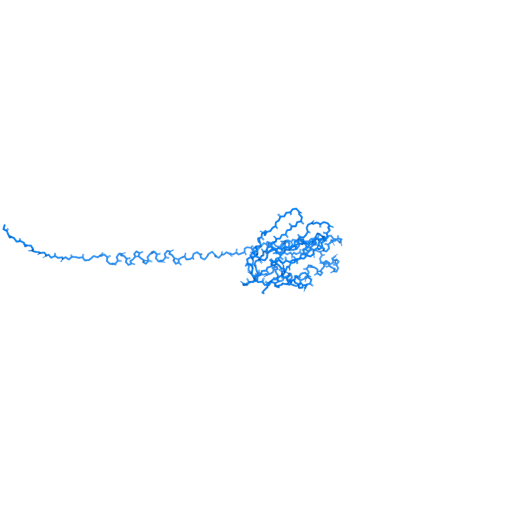.38 113 ASP A CA 1
ATOM 813 C C . ASP A 1 113 ? 10.171 5.880 9.917 1.00 98.38 113 ASP A C 1
ATOM 815 O O . ASP A 1 113 ? 10.470 4.813 9.376 1.00 98.38 113 ASP A O 1
ATOM 819 N N . GLU A 1 114 ? 8.934 6.361 9.856 1.00 98.19 114 GLU A N 1
ATOM 820 C CA . GLU A 1 114 ? 7.822 5.622 9.270 1.00 98.19 114 GLU A CA 1
ATOM 821 C C . GLU A 1 114 ? 6.640 6.519 8.911 1.00 98.19 114 GLU A C 1
ATOM 823 O O . GLU A 1 114 ? 6.460 7.629 9.424 1.00 98.19 114 GLU A O 1
ATOM 828 N N . VAL A 1 115 ? 5.793 5.989 8.033 1.00 98.50 115 VAL A N 1
ATOM 829 C CA . VAL A 1 115 ? 4.542 6.624 7.635 1.00 98.50 115 VAL A CA 1
ATOM 830 C C . VAL A 1 115 ? 3.421 5.607 7.621 1.00 98.50 115 VAL A C 1
ATOM 832 O O . VAL A 1 115 ? 3.568 4.501 7.106 1.00 98.50 115 VAL A O 1
ATOM 835 N N . VAL A 1 116 ? 2.276 6.017 8.148 1.00 98.69 116 VAL A N 1
ATOM 836 C CA . VAL A 1 116 ? 1.016 5.296 8.077 1.00 98.69 116 VAL A CA 1
ATOM 837 C C . VAL A 1 116 ? -0.023 6.210 7.451 1.00 98.69 116 VAL A C 1
ATOM 839 O O . VAL A 1 116 ? -0.303 7.298 7.965 1.00 98.69 116 VAL A O 1
ATOM 842 N N . ARG A 1 117 ? -0.632 5.750 6.362 1.00 98.69 117 ARG A N 1
ATOM 843 C CA . ARG A 1 117 ? -1.761 6.425 5.717 1.00 98.69 117 ARG A CA 1
ATOM 844 C C . ARG A 1 117 ? -2.906 5.445 5.531 1.00 98.69 117 ARG A C 1
ATOM 846 O O . ARG A 1 117 ? -2.683 4.238 5.448 1.00 98.69 117 ARG A O 1
ATOM 853 N N . SER A 1 118 ? -4.119 5.965 5.434 1.00 98.12 118 SER A N 1
ATOM 854 C CA . SER A 1 118 ? -5.301 5.179 5.089 1.00 98.12 118 SER A CA 1
ATOM 855 C C . SER A 1 118 ? -6.127 5.892 4.029 1.00 98.12 118 SER A C 1
ATOM 857 O O . SER A 1 118 ? -6.150 7.118 3.961 1.00 98.12 118 SER A O 1
ATOM 859 N N . ARG A 1 119 ? -6.772 5.125 3.155 1.00 96.88 119 ARG A N 1
ATOM 860 C CA . ARG A 1 119 ? -7.584 5.639 2.052 1.00 96.88 119 ARG A CA 1
ATOM 861 C C . ARG A 1 119 ? -8.786 4.732 1.883 1.00 96.88 119 ARG A C 1
ATOM 863 O O . ARG A 1 119 ? -8.641 3.516 1.826 1.00 96.88 119 ARG A O 1
ATOM 870 N N . ALA A 1 120 ? -9.975 5.309 1.813 1.00 95.69 120 ALA A N 1
ATOM 871 C CA . ALA A 1 120 ? -11.171 4.526 1.543 1.00 95.69 120 ALA A CA 1
ATOM 872 C C . ALA A 1 120 ? -11.196 4.094 0.068 1.00 95.69 120 ALA A C 1
ATOM 874 O O . ALA A 1 120 ? -10.822 4.879 -0.800 1.00 95.69 120 ALA A O 1
ATOM 875 N N . ILE A 1 121 ? -11.639 2.866 -0.201 1.00 94.50 121 ILE A N 1
ATOM 876 C CA . ILE A 1 121 ? -11.726 2.280 -1.547 1.00 94.50 121 ILE A CA 1
ATOM 877 C C . ILE A 1 121 ? -13.086 1.616 -1.753 1.00 94.50 121 ILE A C 1
ATOM 879 O O . ILE A 1 121 ? -13.698 1.124 -0.800 1.00 94.50 121 ILE A O 1
ATOM 883 N N . GLY A 1 122 ? -13.583 1.607 -2.989 1.00 91.31 122 GLY A N 1
ATOM 884 C CA . GLY A 1 122 ? -14.916 1.102 -3.306 1.00 91.31 122 GLY A CA 1
ATOM 885 C C . GLY A 1 122 ? -16.007 1.685 -2.394 1.00 91.31 122 GLY A C 1
ATOM 886 O O . GLY A 1 122 ? -15.925 2.823 -1.921 1.00 91.31 122 GLY A O 1
ATOM 887 N N . LEU A 1 123 ? -17.041 0.888 -2.109 1.00 87.88 123 LEU A N 1
ATOM 888 C CA . LEU A 1 123 ? -18.161 1.330 -1.268 1.00 87.88 123 LEU A CA 1
ATOM 889 C C . LEU A 1 123 ? -17.833 1.313 0.232 1.00 87.88 123 LEU A C 1
ATOM 891 O O . LEU A 1 123 ? -18.230 2.227 0.954 1.00 87.88 123 LEU A O 1
ATOM 895 N N . LYS A 1 124 ? -17.127 0.279 0.707 1.00 89.56 124 LYS A N 1
ATOM 896 C CA . LYS A 1 124 ? -16.881 0.034 2.143 1.00 89.56 124 LYS A CA 1
ATOM 897 C C . LYS A 1 124 ? -15.446 -0.380 2.483 1.00 89.56 124 LYS A C 1
ATOM 899 O O . LYS A 1 124 ? -15.158 -0.605 3.652 1.00 89.56 124 LYS A O 1
ATOM 904 N N . GLY A 1 125 ? -14.566 -0.484 1.491 1.00 95.38 125 GLY A N 1
ATOM 905 C CA . GLY A 1 125 ? -13.202 -0.943 1.708 1.00 95.38 125 GLY A CA 1
ATOM 906 C C . GLY A 1 125 ? -12.282 0.158 2.234 1.00 95.38 125 GLY A C 1
ATOM 907 O O . GLY A 1 125 ? -12.550 1.359 2.111 1.00 95.38 125 GLY A O 1
ATOM 908 N N . LEU A 1 126 ? -11.151 -0.272 2.779 1.00 97.44 126 LEU A N 1
ATOM 909 C CA . LEU A 1 126 ? -10.056 0.576 3.225 1.00 97.44 126 LEU A CA 1
ATOM 910 C C . LEU A 1 126 ? -8.740 0.004 2.697 1.0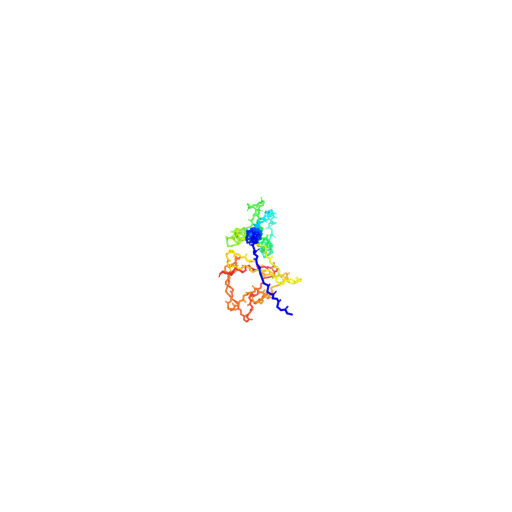0 97.44 126 LEU A C 1
ATOM 912 O O . LEU A 1 126 ? -8.511 -1.200 2.741 1.00 97.44 126 LEU A O 1
ATOM 916 N N . VAL A 1 127 ? -7.846 0.868 2.234 1.00 98.00 127 VAL A N 1
ATOM 917 C CA . VAL A 1 127 ? -6.440 0.522 2.037 1.00 98.00 127 VAL A CA 1
ATOM 918 C C . VAL A 1 127 ? -5.590 1.265 3.058 1.00 98.00 127 VAL A C 1
ATOM 920 O O . VAL A 1 127 ? -5.818 2.444 3.337 1.00 98.00 127 VAL A O 1
ATOM 923 N N . VAL A 1 128 ? -4.623 0.563 3.639 1.00 98.62 128 VAL A N 1
ATOM 924 C CA . VAL A 1 128 ? -3.692 1.086 4.639 1.00 98.62 128 VAL A CA 1
ATOM 925 C C . VAL A 1 128 ? -2.275 0.897 4.120 1.00 98.62 128 VAL A C 1
ATOM 927 O O . VAL A 1 128 ? -1.851 -0.229 3.870 1.00 98.62 128 VAL A O 1
ATOM 930 N N . SER A 1 129 ? -1.529 1.990 3.980 1.00 98.62 129 SER A N 1
ATOM 931 C CA . SER A 1 129 ? -0.102 1.922 3.673 1.00 98.62 129 SER A CA 1
ATOM 932 C C . SER A 1 129 ? 0.703 1.981 4.964 1.00 98.62 129 SER A C 1
ATOM 934 O O . SER A 1 129 ? 0.534 2.923 5.746 1.00 98.62 129 SER A O 1
ATOM 936 N N . LEU A 1 130 ? 1.607 1.027 5.156 1.00 98.75 130 LEU A N 1
ATOM 937 C CA . LEU A 1 130 ? 2.600 1.050 6.227 1.00 98.75 130 LEU A CA 1
ATOM 938 C C . LEU A 1 130 ? 3.980 1.131 5.571 1.00 98.75 130 LEU A C 1
ATOM 940 O O . LEU A 1 130 ? 4.388 0.195 4.890 1.00 98.75 130 LEU A O 1
ATOM 944 N N . THR A 1 131 ? 4.679 2.247 5.755 1.00 98.69 131 THR A N 1
ATOM 945 C CA . THR A 1 131 ? 5.984 2.515 5.135 1.00 98.69 131 THR A CA 1
ATOM 946 C C . THR A 1 131 ? 7.059 2.588 6.205 1.00 98.69 131 THR A C 1
ATOM 948 O O . THR A 1 131 ? 6.968 3.410 7.120 1.00 98.69 131 THR A O 1
ATOM 951 N N . ASN A 1 132 ? 8.102 1.774 6.067 1.00 98.69 132 ASN A N 1
ATOM 952 C CA . ASN A 1 132 ? 9.305 1.853 6.886 1.00 98.69 132 ASN A CA 1
ATOM 953 C C . ASN A 1 132 ? 10.349 2.718 6.167 1.00 98.69 132 ASN A C 1
ATOM 955 O O . ASN A 1 132 ? 10.863 2.324 5.126 1.00 98.69 132 ASN A O 1
ATOM 959 N N . ARG A 1 133 ? 10.687 3.892 6.712 1.00 98.12 133 ARG A N 1
ATOM 960 C CA . ARG A 1 133 ? 11.714 4.785 6.136 1.00 98.12 133 ARG A CA 1
ATOM 961 C C . ARG A 1 133 ? 13.131 4.435 6.590 1.00 98.12 133 ARG A C 1
ATOM 963 O O . ARG A 1 133 ? 14.098 4.956 6.038 1.00 98.12 133 ARG A O 1
ATOM 970 N N . ARG A 1 134 ? 13.263 3.557 7.587 1.00 98.38 134 ARG A N 1
ATOM 971 C CA . ARG A 1 134 ? 14.554 3.114 8.121 1.00 98.38 134 ARG A CA 1
ATOM 972 C C . ARG A 1 134 ? 15.303 2.269 7.087 1.00 98.38 134 ARG A C 1
ATOM 974 O O . ARG A 1 134 ? 14.710 1.635 6.217 1.00 98.38 134 ARG A O 1
ATOM 981 N N . ASP A 1 135 ? 16.620 2.220 7.224 1.00 97.69 135 ASP A N 1
ATOM 982 C CA . ASP A 1 135 ? 17.547 1.424 6.407 1.00 97.69 135 ASP A CA 1
ATOM 983 C C . ASP A 1 135 ? 17.669 -0.045 6.850 1.00 97.69 135 ASP A C 1
ATOM 985 O O . ASP A 1 135 ? 18.434 -0.817 6.275 1.00 97.69 135 ASP A O 1
ATOM 989 N N . ARG A 1 136 ? 16.876 -0.449 7.843 1.00 97.88 136 ARG A N 1
ATOM 990 C CA . ARG A 1 136 ? 16.786 -1.814 8.359 1.00 97.88 136 ARG A CA 1
ATOM 991 C C . ARG A 1 136 ? 15.327 -2.235 8.528 1.00 97.88 136 ARG A C 1
ATOM 993 O O . ARG A 1 136 ? 14.473 -1.365 8.734 1.00 97.88 136 ARG A O 1
ATOM 1000 N N . PRO A 1 137 ? 15.028 -3.545 8.490 1.00 98.31 137 PRO A N 1
ATOM 1001 C CA . PRO A 1 137 ? 13.693 -4.034 8.789 1.00 98.31 137 PRO A CA 1
ATOM 1002 C C . PRO A 1 137 ? 13.212 -3.566 10.165 1.00 98.31 137 PRO A C 1
ATOM 1004 O O . PRO A 1 137 ? 13.972 -3.580 11.137 1.00 98.31 137 PRO A O 1
ATOM 1007 N N . ALA A 1 138 ? 11.952 -3.150 10.247 1.00 98.50 138 ALA A N 1
ATOM 1008 C CA . ALA A 1 138 ? 11.360 -2.653 11.482 1.00 98.50 138 ALA A CA 1
ATOM 1009 C C . ALA A 1 138 ? 9.869 -2.980 11.555 1.00 98.50 138 ALA A C 1
ATOM 1011 O O . ALA A 1 138 ? 9.187 -3.105 10.536 1.00 98.50 138 ALA A O 1
ATOM 1012 N N . ALA A 1 139 ? 9.363 -3.136 12.778 1.00 98.12 139 ALA A N 1
ATOM 1013 C CA . ALA A 1 139 ? 7.938 -3.302 13.003 1.00 98.12 139 ALA A CA 1
ATOM 1014 C C . ALA A 1 139 ? 7.230 -1.963 12.771 1.00 98.12 139 ALA A C 1
ATOM 1016 O O . ALA A 1 139 ? 7.489 -0.995 13.484 1.00 98.12 139 ALA A O 1
ATOM 1017 N N . VAL A 1 140 ? 6.310 -1.927 11.810 1.00 98.62 140 VAL A N 1
ATOM 1018 C CA . VAL A 1 140 ? 5.425 -0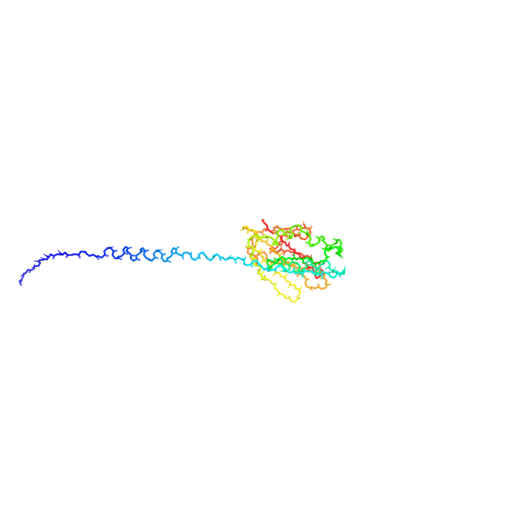.785 11.577 1.00 98.62 140 VAL A CA 1
ATOM 1019 C C . VAL A 1 140 ? 4.000 -1.279 11.763 1.00 98.62 140 VAL A C 1
ATOM 1021 O O . VAL A 1 140 ? 3.539 -2.189 11.075 1.00 98.62 140 VAL A O 1
ATOM 1024 N N . THR A 1 141 ? 3.305 -0.713 12.747 1.00 98.31 141 THR A N 1
ATOM 1025 C CA . THR A 1 141 ? 1.950 -1.142 13.123 1.00 98.31 141 THR A CA 1
ATOM 1026 C C . THR A 1 141 ? 1.046 0.045 13.403 1.00 98.31 141 THR A C 1
ATOM 1028 O O . THR A 1 141 ? 1.488 1.074 13.917 1.00 98.31 141 THR A O 1
ATOM 1031 N N . VAL A 1 142 ? -0.245 -0.091 13.149 1.00 98.50 142 VAL A N 1
ATOM 1032 C CA . VAL A 1 142 ? -1.257 0.933 13.422 1.00 98.50 142 VAL A CA 1
ATOM 1033 C C . VAL A 1 142 ? -2.347 0.363 14.317 1.00 98.50 142 VAL A C 1
ATOM 1035 O O . VAL A 1 142 ? -2.715 -0.798 14.180 1.00 98.50 142 VAL A O 1
ATOM 1038 N N . ALA A 1 143 ? -2.852 1.165 15.255 1.00 98.31 143 ALA A N 1
ATOM 1039 C CA . ALA A 1 143 ? -4.017 0.772 16.040 1.00 98.31 143 ALA A CA 1
ATOM 1040 C C . ALA A 1 143 ? -5.253 0.727 15.128 1.00 98.31 143 ALA A C 1
ATOM 1042 O O . ALA A 1 143 ? -5.520 1.698 14.420 1.00 98.31 143 ALA A O 1
ATOM 1043 N N . THR A 1 144 ? -6.023 -0.359 15.155 1.00 98.12 144 THR A N 1
ATOM 1044 C CA . THR A 1 144 ? -7.222 -0.513 14.311 1.00 98.12 144 THR A CA 1
ATOM 1045 C C . THR A 1 144 ? -8.281 0.540 14.641 1.00 98.12 144 THR A C 1
ATOM 1047 O O . THR A 1 144 ? -8.888 1.107 13.736 1.00 98.12 144 THR A O 1
ATOM 1050 N N . ALA A 1 145 ? -8.401 0.922 15.915 1.00 97.81 145 ALA A N 1
ATOM 1051 C CA . ALA A 1 145 ? -9.271 2.014 16.350 1.00 97.81 145 ALA A CA 1
ATOM 1052 C C . ALA A 1 145 ? -8.905 3.372 15.716 1.00 97.81 145 ALA A C 1
ATOM 1054 O O . ALA A 1 145 ? -9.793 4.160 15.402 1.00 97.81 145 ALA A O 1
ATOM 1055 N N . ALA A 1 146 ? -7.617 3.639 15.457 1.00 97.81 146 ALA A N 1
ATOM 1056 C CA . ALA A 1 146 ? -7.184 4.865 14.774 1.00 97.81 146 ALA A CA 1
ATOM 1057 C C . ALA A 1 146 ? -7.575 4.885 13.285 1.00 97.81 146 ALA A C 1
ATOM 1059 O O . ALA A 1 146 ? -7.587 5.943 12.662 1.00 97.81 146 ALA A O 1
ATOM 1060 N N . LEU A 1 147 ? -7.913 3.722 12.723 1.00 97.38 147 LEU A N 1
ATOM 1061 C CA . LEU A 1 147 ? -8.476 3.571 11.382 1.00 97.38 147 LEU A CA 1
ATOM 1062 C C . LEU A 1 147 ? -10.014 3.602 11.385 1.00 97.38 147 LEU A C 1
ATOM 1064 O O . LEU A 1 147 ? -10.621 3.413 10.335 1.00 97.38 147 LEU A O 1
ATOM 1068 N N . GLY A 1 148 ? -10.650 3.800 12.547 1.00 96.31 148 GLY A N 1
ATOM 1069 C CA . GLY A 1 148 ? -12.104 3.704 12.700 1.00 96.31 148 GLY A CA 1
ATOM 1070 C C . GLY A 1 148 ? -12.639 2.273 12.592 1.00 96.31 148 GLY A C 1
ATOM 1071 O O . GLY A 1 148 ? -13.817 2.081 12.306 1.00 96.31 148 GLY A O 1
ATOM 1072 N N . LEU A 1 149 ? -11.781 1.269 12.789 1.00 96.44 149 LEU A N 1
ATOM 1073 C CA . LEU A 1 149 ? -12.133 -0.144 12.694 1.00 96.44 149 LEU A CA 1
ATOM 1074 C C . LEU A 1 149 ? -12.297 -0.761 14.088 1.00 96.44 149 LEU A C 1
ATOM 1076 O O . LEU A 1 149 ? -11.674 -0.324 15.057 1.00 96.44 149 LEU A O 1
ATOM 1080 N N . SER A 1 150 ? -13.118 -1.806 14.180 1.00 95.69 150 SER A N 1
ATOM 1081 C CA . SER A 1 150 ? -13.361 -2.556 15.416 1.00 95.69 150 SER A CA 1
ATOM 1082 C C . SER A 1 150 ? -13.391 -4.060 15.142 1.00 95.69 150 SER A C 1
ATOM 1084 O O . SER A 1 150 ? -13.690 -4.475 14.024 1.00 95.69 150 SER A O 1
ATOM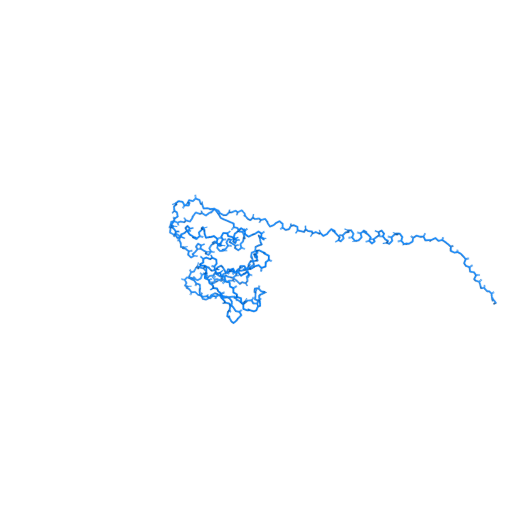 1086 N N . GLY A 1 151 ? -13.074 -4.866 16.159 1.00 95.00 151 GLY A N 1
ATOM 1087 C CA . GLY A 1 151 ? -12.951 -6.321 16.030 1.00 95.00 151 GLY A CA 1
ATOM 1088 C C . GLY A 1 151 ? -11.631 -6.772 15.397 1.00 95.00 151 GLY A C 1
ATOM 1089 O O . GLY A 1 151 ? -10.679 -5.994 15.292 1.00 95.00 151 GLY A O 1
ATOM 1090 N N . THR A 1 152 ? -11.580 -8.047 15.006 1.00 96.75 152 THR A N 1
ATOM 1091 C CA . THR A 1 152 ? -10.449 -8.629 14.272 1.00 96.75 152 THR A CA 1
ATOM 1092 C C . THR A 1 152 ? -10.493 -8.174 12.822 1.00 96.75 152 THR A C 1
ATOM 1094 O O . THR A 1 152 ? -11.490 -8.366 12.127 1.00 96.75 152 THR A O 1
ATOM 1097 N N . ILE A 1 153 ? -9.406 -7.559 12.368 1.00 98.12 153 ILE A N 1
ATOM 1098 C CA . ILE A 1 153 ? -9.269 -7.027 11.018 1.00 98.12 153 ILE A CA 1
ATOM 1099 C C . ILE A 1 153 ? -8.375 -7.955 10.215 1.00 98.12 153 ILE A C 1
ATOM 1101 O O . ILE A 1 153 ? -7.222 -8.179 10.583 1.00 98.12 153 ILE A O 1
ATOM 1105 N N . HIS A 1 154 ? -8.899 -8.435 9.095 1.00 98.06 154 HIS A N 1
ATOM 1106 C CA . HIS A 1 154 ? -8.139 -9.170 8.097 1.00 98.06 154 HIS A CA 1
ATOM 1107 C C . HIS A 1 154 ? -7.907 -8.278 6.882 1.00 98.06 154 HIS A C 1
ATOM 1109 O O . HIS A 1 154 ? -8.770 -7.492 6.490 1.00 98.06 154 HIS A O 1
ATOM 1115 N N . GLY A 1 155 ? -6.737 -8.405 6.276 1.00 97.94 155 GLY A N 1
ATOM 1116 C CA . GLY A 1 155 ? -6.412 -7.732 5.033 1.00 97.94 155 GLY A CA 1
ATOM 1117 C C . GLY A 1 155 ? -5.366 -8.494 4.242 1.00 97.94 155 GLY A C 1
ATOM 1118 O O . GLY A 1 155 ? -4.779 -9.462 4.722 1.00 97.94 155 GLY A O 1
ATOM 1119 N N . VAL A 1 156 ? -5.131 -8.051 3.016 1.00 98.44 156 VAL A N 1
ATOM 1120 C CA . VAL A 1 156 ? -4.155 -8.652 2.104 1.00 98.44 156 VAL A CA 1
ATOM 1121 C C . VAL A 1 156 ? -3.236 -7.556 1.594 1.00 98.44 156 VAL A C 1
ATOM 1123 O O . VAL A 1 156 ? -3.712 -6.519 1.135 1.00 98.44 156 VAL A O 1
ATOM 1126 N N . ASP A 1 157 ? -1.926 -7.760 1.684 1.00 98.38 157 ASP A N 1
ATOM 1127 C CA . ASP A 1 157 ? -0.955 -6.868 1.055 1.00 98.38 157 ASP A CA 1
ATOM 1128 C C . ASP A 1 157 ? -1.027 -7.002 -0.466 1.00 98.38 157 ASP A C 1
ATOM 1130 O O . ASP A 1 157 ? -0.719 -8.056 -1.017 1.00 98.38 157 ASP A O 1
ATOM 1134 N N . ALA A 1 158 ? -1.415 -5.925 -1.144 1.00 98.25 158 ALA A N 1
ATOM 1135 C CA . ALA A 1 158 ? -1.591 -5.894 -2.592 1.00 98.25 158 ALA A CA 1
ATOM 1136 C C . ALA A 1 158 ? -0.282 -6.142 -3.361 1.00 98.25 158 ALA A C 1
ATOM 1138 O O . ALA A 1 158 ? -0.312 -6.596 -4.500 1.00 98.25 158 ALA A O 1
ATOM 1139 N N . TRP A 1 159 ? 0.881 -5.879 -2.755 1.00 97.62 159 TRP A N 1
ATOM 1140 C CA . TRP A 1 159 ? 2.158 -6.134 -3.422 1.00 97.62 159 TRP A CA 1
ATOM 1141 C C . TRP A 1 159 ? 2.500 -7.619 -3.510 1.00 97.62 159 TRP A C 1
ATOM 1143 O O . TRP A 1 159 ? 3.085 -8.050 -4.500 1.00 97.62 159 TRP A O 1
ATOM 1153 N N . THR A 1 160 ? 2.178 -8.387 -2.468 1.00 96.31 160 THR A N 1
ATOM 1154 C CA . THR A 1 160 ? 2.688 -9.757 -2.293 1.00 96.31 160 THR A CA 1
ATOM 1155 C C . THR A 1 160 ? 1.600 -10.821 -2.168 1.00 96.31 160 THR A C 1
ATOM 1157 O O . THR A 1 160 ? 1.910 -12.009 -2.162 1.00 96.31 160 THR A O 1
ATOM 1160 N N . GLY A 1 161 ? 0.335 -10.426 -2.013 1.00 97.00 161 GLY A N 1
ATOM 1161 C CA . GLY A 1 161 ? -0.776 -11.327 -1.697 1.00 97.00 161 GLY A CA 1
ATOM 1162 C C . GLY A 1 161 ? -0.745 -11.869 -0.262 1.00 97.00 161 GLY A C 1
ATOM 1163 O O . GLY A 1 161 ? -1.585 -12.685 0.114 1.00 97.00 161 GLY A O 1
ATOM 1164 N N . ARG A 1 162 ? 0.213 -11.436 0.567 1.00 97.38 162 ARG A N 1
ATOM 1165 C CA . ARG A 1 162 ? 0.348 -11.901 1.948 1.00 97.38 162 ARG A CA 1
ATOM 1166 C C . ARG A 1 162 ? -0.825 -11.418 2.802 1.00 97.38 162 ARG A C 1
ATOM 1168 O O . ARG A 1 162 ? -1.123 -10.227 2.845 1.00 97.38 162 ARG A O 1
ATOM 1175 N N . GLY A 1 163 ? -1.429 -12.338 3.552 1.00 97.75 163 GLY A N 1
ATOM 1176 C CA . GLY A 1 163 ? -2.442 -12.014 4.555 1.00 97.75 163 GLY A CA 1
ATOM 1177 C C . GLY A 1 163 ? -1.863 -11.274 5.765 1.00 97.75 163 GLY A C 1
ATOM 1178 O O . GLY A 1 163 ? -0.773 -11.589 6.250 1.00 97.75 163 GLY A O 1
ATOM 1179 N N . PHE A 1 164 ? -2.622 -10.306 6.263 1.00 98.00 164 PHE A N 1
ATOM 1180 C CA . PHE A 1 164 ? -2.404 -9.608 7.522 1.00 98.00 164 PHE A CA 1
ATOM 1181 C C . PHE A 1 164 ? -3.637 -9.781 8.400 1.00 98.00 164 PHE A C 1
ATOM 1183 O O . PHE A 1 164 ? -4.767 -9.619 7.944 1.00 98.00 164 PHE A O 1
ATOM 1190 N N . GLU A 1 165 ? -3.404 -10.069 9.671 1.00 98.06 165 GLU A N 1
ATOM 1191 C CA . GLU A 1 165 ? -4.433 -10.125 10.699 1.00 98.06 165 GLU A CA 1
ATOM 1192 C C . GLU A 1 165 ? -4.039 -9.178 11.828 1.00 98.06 165 GLU A C 1
ATOM 1194 O O . GLU A 1 165 ? -2.857 -9.032 12.158 1.00 98.06 165 GLU A O 1
ATOM 1199 N N . SER A 1 166 ? -5.020 -8.474 12.385 1.00 98.12 166 SER A N 1
ATOM 1200 C CA . SER A 1 166 ? -4.771 -7.629 13.540 1.00 98.12 166 SER A CA 1
ATOM 1201 C C . SER A 1 166 ? -4.623 -8.461 14.809 1.00 98.12 166 SER A C 1
ATOM 1203 O O . SER A 1 166 ? -5.503 -9.261 15.119 1.00 98.12 166 SER A O 1
ATOM 1205 N N . HIS A 1 167 ? -3.600 -8.168 15.605 1.00 97.31 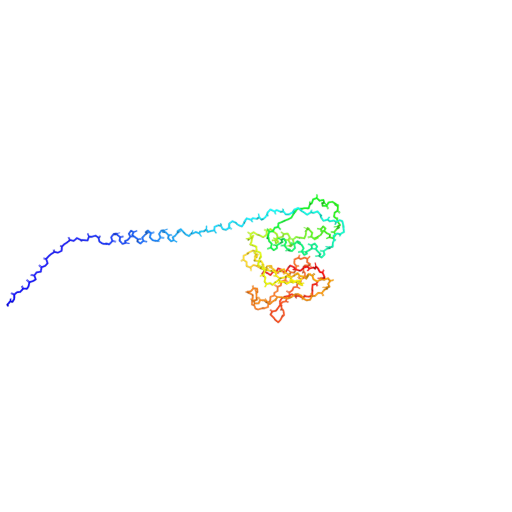167 HIS A N 1
ATOM 1206 C CA . HIS A 1 167 ? -3.401 -8.744 16.934 1.00 97.31 167 HIS A CA 1
ATOM 1207 C C . HIS A 1 167 ? -3.339 -7.624 17.973 1.00 97.31 167 HIS A C 1
ATOM 1209 O O . HIS A 1 167 ? -2.781 -6.558 17.705 1.00 97.31 167 HIS A O 1
ATOM 1215 N N . ASP A 1 168 ? -3.971 -7.833 19.130 1.00 95.81 168 ASP A N 1
ATOM 1216 C CA . ASP A 1 168 ? -4.036 -6.860 20.232 1.00 95.81 168 ASP A CA 1
ATOM 1217 C C . ASP A 1 168 ? -4.497 -5.456 19.789 1.00 95.81 168 ASP A C 1
ATOM 1219 O O . ASP A 1 168 ? -3.961 -4.424 20.198 1.00 95.81 168 ASP A O 1
ATOM 1223 N N . GLY A 1 169 ? -5.482 -5.410 18.884 1.00 97.56 169 GLY A N 1
ATOM 1224 C CA . GLY A 1 169 ? -6.018 -4.160 18.335 1.00 97.56 169 GLY A CA 1
ATOM 1225 C C . GLY A 1 169 ? -5.051 -3.413 17.410 1.00 97.56 169 GLY A C 1
ATOM 1226 O O . GLY A 1 169 ? -5.221 -2.213 17.180 1.00 97.56 169 GLY A O 1
ATOM 1227 N N . ARG A 1 170 ? -4.022 -4.085 16.879 1.00 98.38 170 ARG A N 1
ATOM 1228 C CA . ARG A 1 170 ? -3.035 -3.499 15.965 1.00 98.38 170 ARG A CA 1
ATOM 1229 C C . ARG A 1 170 ? -2.932 -4.283 14.670 1.00 98.38 170 ARG A C 1
ATOM 1231 O O . ARG A 1 170 ? -2.853 -5.501 14.684 1.00 98.38 170 ARG A O 1
ATOM 1238 N N . LEU A 1 171 ? -2.865 -3.567 13.555 1.00 98.50 171 LEU A N 1
ATOM 1239 C CA . LEU A 1 171 ? -2.618 -4.113 12.225 1.00 98.50 171 LEU A CA 1
ATOM 1240 C C . LEU A 1 171 ? -1.203 -3.739 11.771 1.00 98.50 171 LEU A C 1
ATOM 1242 O O . LEU A 1 171 ? -0.774 -2.596 11.946 1.00 98.50 171 LEU A O 1
ATOM 1246 N N . GLY A 1 172 ? -0.481 -4.683 11.177 1.00 97.44 172 GLY A N 1
ATOM 1247 C CA . GLY A 1 172 ? 0.849 -4.465 10.610 1.00 97.44 172 GLY A CA 1
ATOM 1248 C C . GLY A 1 172 ? 1.820 -5.580 10.969 1.00 97.44 172 GLY A C 1
ATOM 1249 O O . GLY A 1 172 ? 1.409 -6.684 11.313 1.00 97.44 172 GLY A O 1
ATOM 1250 N N . GLY A 1 173 ? 3.116 -5.300 10.879 1.00 96.94 173 GLY A N 1
ATOM 1251 C CA . GLY A 1 173 ? 4.143 -6.304 11.132 1.00 96.94 173 GLY A CA 1
ATOM 1252 C C . GLY A 1 173 ? 5.543 -5.809 10.801 1.00 96.94 173 GLY A C 1
ATOM 1253 O O . GLY A 1 173 ? 5.785 -4.605 10.719 1.00 96.94 173 GLY A O 1
ATOM 1254 N N . LEU A 1 174 ? 6.470 -6.752 10.630 1.00 97.75 174 LEU A N 1
ATOM 1255 C CA . LEU A 1 174 ? 7.830 -6.463 10.182 1.00 97.75 174 LEU A CA 1
ATOM 1256 C C . LEU A 1 174 ? 7.820 -6.081 8.698 1.00 97.75 174 LEU A C 1
ATOM 1258 O O . LEU A 1 174 ? 7.381 -6.870 7.861 1.00 97.75 174 LEU A O 1
ATOM 1262 N N . ILE A 1 175 ? 8.332 -4.893 8.389 1.00 98.12 175 ILE A N 1
ATOM 1263 C CA . ILE A 1 175 ? 8.467 -4.370 7.027 1.00 98.12 175 ILE A CA 1
ATOM 1264 C C . ILE A 1 175 ? 9.949 -4.253 6.696 1.00 98.12 175 ILE A C 1
ATOM 1266 O O . ILE A 1 175 ? 10.752 -3.899 7.565 1.00 98.12 175 ILE A O 1
ATOM 1270 N N . GLY A 1 176 ? 10.308 -4.554 5.446 1.00 98.06 176 GLY A N 1
ATOM 1271 C CA . GLY A 1 176 ? 11.670 -4.420 4.936 1.00 98.06 176 GLY A CA 1
ATOM 1272 C C . GLY A 1 176 ? 12.233 -3.004 5.084 1.00 98.06 176 GLY A C 1
ATOM 1273 O O . GLY A 1 176 ? 11.510 -2.037 5.331 1.00 98.06 176 GLY A O 1
ATOM 1274 N N . ALA A 1 177 ? 13.553 -2.882 4.967 1.00 98.12 177 ALA A N 1
ATOM 1275 C CA . ALA A 1 177 ? 14.216 -1.583 4.913 1.00 98.12 177 ALA A CA 1
ATOM 1276 C C . ALA A 1 177 ? 13.698 -0.776 3.715 1.00 98.12 177 ALA A C 1
ATOM 1278 O O . ALA A 1 177 ? 13.636 -1.313 2.613 1.00 98.12 177 ALA A O 1
ATOM 1279 N N . ARG A 1 178 ? 13.352 0.501 3.929 1.00 97.88 178 ARG A N 1
ATOM 1280 C CA . ARG A 1 178 ? 12.871 1.429 2.883 1.00 97.88 178 ARG A CA 1
ATOM 1281 C C . ARG A 1 178 ? 11.667 0.920 2.076 1.00 97.88 178 ARG A C 1
ATOM 1283 O O . ARG A 1 178 ? 11.401 1.404 0.976 1.00 97.88 178 ARG A O 1
ATOM 1290 N N . ASP A 1 179 ? 10.935 -0.038 2.628 1.00 98.38 179 ASP A N 1
ATOM 1291 C CA . ASP A 1 179 ? 9.848 -0.737 1.954 1.00 98.38 179 ASP A CA 1
ATOM 1292 C C . ASP A 1 179 ? 8.482 -0.300 2.492 1.00 98.38 179 ASP A C 1
ATOM 1294 O O . ASP A 1 179 ? 8.359 0.331 3.5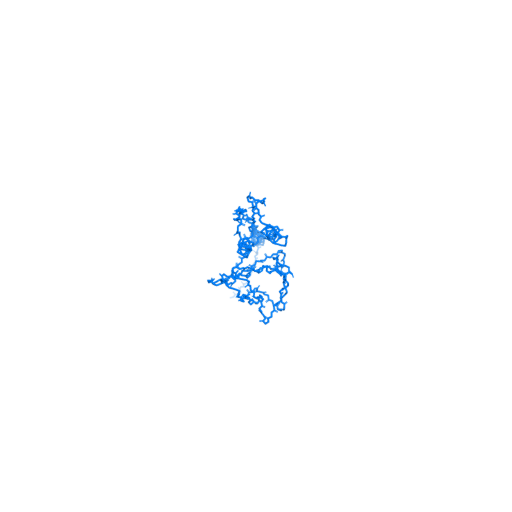51 1.00 98.38 179 ASP A O 1
ATOM 1298 N N . SER A 1 180 ? 7.441 -0.666 1.754 1.00 98.44 180 SER A N 1
ATOM 1299 C CA . SER A 1 180 ? 6.055 -0.445 2.133 1.00 98.44 180 SER A CA 1
ATOM 1300 C C . SER A 1 180 ? 5.221 -1.693 1.903 1.00 98.44 180 SER A C 1
ATOM 1302 O O . SER A 1 180 ? 5.409 -2.418 0.930 1.00 98.44 180 SER A O 1
ATOM 1304 N N . VAL A 1 181 ? 4.239 -1.898 2.775 1.00 98.38 181 VAL A N 1
ATOM 1305 C CA . VAL A 1 181 ? 3.119 -2.805 2.499 1.00 98.38 181 VAL A CA 1
ATOM 1306 C C . VAL A 1 181 ? 1.856 -1.991 2.267 1.00 98.38 181 VAL A C 1
ATOM 1308 O O . VAL A 1 181 ? 1.685 -0.907 2.840 1.00 98.38 181 VAL A O 1
ATOM 1311 N N . LEU A 1 182 ? 0.971 -2.521 1.430 1.00 98.31 182 LEU A N 1
ATOM 1312 C CA . LEU A 1 182 ? -0.270 -1.874 1.034 1.00 98.31 182 LEU A CA 1
ATOM 1313 C C . LEU A 1 182 ? -1.435 -2.817 1.327 1.00 98.31 182 LEU A C 1
ATOM 1315 O O . LEU A 1 182 ? -1.839 -3.620 0.492 1.00 98.31 182 LEU A O 1
ATOM 1319 N N . ILE A 1 183 ? -1.954 -2.740 2.549 1.00 98.62 183 ILE A N 1
ATOM 1320 C CA . ILE A 1 183 ? -2.930 -3.694 3.073 1.00 98.62 183 ILE A CA 1
ATOM 1321 C C . ILE A 1 183 ? -4.332 -3.273 2.642 1.00 98.62 183 ILE A C 1
ATOM 1323 O O . ILE A 1 183 ? -4.836 -2.233 3.070 1.00 98.62 183 ILE A O 1
ATOM 1327 N N . ARG A 1 184 ? -4.974 -4.101 1.822 1.00 98.19 184 ARG A N 1
ATOM 1328 C CA . ARG A 1 184 ? -6.377 -3.976 1.428 1.00 98.19 184 ARG A CA 1
ATOM 1329 C C . ARG A 1 184 ? -7.278 -4.697 2.429 1.00 98.19 184 ARG A C 1
ATOM 1331 O O . ARG A 1 184 ? -7.057 -5.867 2.723 1.00 98.19 184 ARG A O 1
ATOM 1338 N N . ILE A 1 185 ? -8.303 -3.998 2.902 1.00 97.81 185 ILE A N 1
ATOM 1339 C CA . ILE A 1 185 ? -9.347 -4.471 3.818 1.00 97.81 185 ILE A CA 1
ATOM 1340 C C . ILE A 1 185 ? -10.682 -4.258 3.094 1.00 97.81 185 ILE A C 1
ATOM 1342 O O . ILE A 1 185 ? -10.986 -3.128 2.699 1.00 97.81 185 ILE A O 1
ATOM 1346 N N . VAL A 1 186 ? -11.448 -5.326 2.871 1.00 88.69 186 VAL A N 1
ATOM 1347 C CA . VAL A 1 186 ? -12.716 -5.314 2.112 1.00 88.69 186 VAL A CA 1
ATOM 1348 C C . VAL A 1 186 ? -13.846 -5.966 2.885 1.00 88.69 186 VAL A C 1
ATOM 1350 O O . VAL A 1 186 ? -13.554 -6.896 3.666 1.00 88.69 186 VAL A O 1
#

Radius of gyration: 28.84 Å; chains: 1; bounding box: 95×63×57 Å